Protein AF-0000000084923434 (afdb_homodimer)

Structure (mmCIF, N/CA/C/O backbone):
data_AF-0000000084923434-model_v1
#
loop_
_entity.id
_entity.type
_entity.pdbx_description
1 polymer 'Winged helix-turn-helix benzoyl-CoA degradation transcriptional repressor BgeR'
#
loop_
_atom_site.group_PDB
_atom_site.id
_atom_site.type_symbol
_atom_site.label_atom_id
_atom_site.label_alt_id
_atom_site.label_comp_id
_atom_site.label_asym_id
_atom_site.label_entity_id
_atom_site.label_seq_id
_atom_site.pdbx_PDB_ins_code
_atom_site.Cartn_x
_atom_site.Cartn_y
_atom_site.Cartn_z
_atom_site.occupancy
_atom_site.B_iso_or_equiv
_atom_site.auth_seq_id
_atom_site.auth_comp_id
_atom_site.auth_asym_id
_atom_site.auth_atom_id
_atom_site.pdbx_PDB_model_num
ATOM 1 N N . MET A 1 1 ? 0.783 3.861 -2.797 1 79.38 1 MET A N 1
ATOM 2 C CA . MET A 1 1 ? 0.4 3.604 -1.413 1 79.38 1 MET A CA 1
ATOM 3 C C . MET A 1 1 ? -1.062 3.963 -1.177 1 79.38 1 MET A C 1
ATOM 5 O O . MET A 1 1 ? -1.585 4.891 -1.794 1 79.38 1 MET A O 1
ATOM 9 N N . ARG A 1 2 ? -1.76 3.123 -0.382 1 80.19 2 ARG A N 1
ATOM 10 C CA . ARG A 1 2 ? -3.143 3.402 -0.009 1 80.19 2 ARG A CA 1
ATOM 11 C C . ARG A 1 2 ? -3.252 3.74 1.474 1 80.19 2 ARG A C 1
ATOM 13 O O . ARG A 1 2 ? -2.916 2.92 2.33 1 80.19 2 ARG A O 1
ATOM 20 N N . LEU A 1 3 ? -3.584 5.031 1.759 1 87.06 3 LEU A N 1
ATOM 21 C CA . LEU A 1 3 ? -3.791 5.496 3.127 1 87.06 3 LEU A CA 1
ATOM 22 C C . LEU A 1 3 ? -5.273 5.469 3.492 1 87.06 3 LEU A C 1
ATOM 24 O O . LEU A 1 3 ? -6.125 5.801 2.664 1 87.06 3 LEU A O 1
ATOM 28 N N . ASN A 1 4 ? -5.484 5.043 4.684 1 88.06 4 ASN A N 1
ATOM 29 C CA . ASN A 1 4 ? -6.871 5.199 5.117 1 88.06 4 ASN A CA 1
ATOM 30 C C . ASN A 1 4 ? -7.23 6.668 5.32 1 88.06 4 ASN A C 1
ATOM 32 O O . ASN A 1 4 ? -6.359 7.539 5.258 1 88.06 4 ASN A O 1
ATOM 36 N N . LYS A 1 5 ? -8.492 6.965 5.496 1 88.94 5 LYS A N 1
ATOM 37 C CA . LYS A 1 5 ? -8.977 8.344 5.555 1 88.94 5 LYS A CA 1
ATOM 38 C C . LYS A 1 5 ? -8.375 9.086 6.738 1 88.94 5 LYS A C 1
ATOM 40 O O . LYS A 1 5 ? -7.996 10.258 6.613 1 88.94 5 LYS A O 1
ATOM 45 N N . ALA A 1 6 ? -8.32 8.438 7.879 1 92.62 6 ALA A N 1
ATOM 46 C CA . ALA A 1 6 ? -7.812 9.078 9.086 1 92.62 6 ALA A CA 1
ATOM 47 C C . ALA A 1 6 ? -6.367 9.523 8.906 1 92.62 6 ALA A C 1
ATOM 49 O O . ALA A 1 6 ? -6.012 10.656 9.258 1 92.62 6 ALA A O 1
ATOM 50 N N . SER A 1 7 ? -5.5 8.641 8.406 1 93.75 7 SER A N 1
ATOM 51 C CA . SER A 1 7 ? -4.098 8.977 8.195 1 93.75 7 SER A CA 1
ATOM 52 C C . SER A 1 7 ? -3.945 10.117 7.191 1 93.75 7 SER A C 1
ATOM 54 O O . SER A 1 7 ? -3.109 11 7.371 1 93.75 7 SER A O 1
ATOM 56 N N . LEU A 1 8 ? -4.754 10.07 6.168 1 91.88 8 LEU A N 1
ATOM 57 C CA . LEU A 1 8 ? -4.691 11.102 5.137 1 91.88 8 LEU A CA 1
ATOM 58 C C . LEU A 1 8 ? -5.07 12.469 5.707 1 91.88 8 LEU A C 1
ATOM 60 O O . LEU A 1 8 ? -4.336 13.445 5.535 1 91.88 8 LEU A O 1
ATOM 64 N N . PHE A 1 9 ? -6.125 12.516 6.41 1 92 9 PHE A N 1
ATOM 65 C CA . PHE A 1 9 ? -6.605 13.789 6.934 1 92 9 PHE A CA 1
ATOM 66 C C . PHE A 1 9 ? -5.688 14.305 8.039 1 92 9 PHE A C 1
ATOM 68 O O . PHE A 1 9 ? -5.508 15.516 8.188 1 92 9 PHE A O 1
ATOM 75 N N . ALA A 1 10 ? -5.137 13.398 8.781 1 95.56 10 ALA A N 1
ATOM 76 C CA . ALA A 1 10 ? -4.133 13.797 9.766 1 95.56 10 ALA A CA 1
ATOM 77 C C . ALA A 1 10 ? -2.957 14.5 9.094 1 95.56 10 ALA A C 1
ATOM 79 O O . ALA A 1 10 ? -2.49 15.539 9.562 1 95.56 10 ALA A O 1
ATOM 80 N N . LEU A 1 11 ? -2.527 13.93 8.008 1 95.44 11 LEU A N 1
ATOM 81 C CA . LEU A 1 11 ? -1.43 14.539 7.262 1 95.44 11 LEU A CA 1
ATOM 82 C C . LEU A 1 11 ? -1.813 15.93 6.77 1 95.44 11 LEU A C 1
ATOM 84 O O . LEU A 1 11 ? -1.049 16.875 6.93 1 95.44 11 LEU A O 1
ATOM 88 N N . PHE A 1 12 ? -2.961 16.047 6.246 1 91.38 12 PHE A N 1
ATOM 89 C CA . PHE A 1 12 ? -3.436 17.344 5.758 1 91.38 12 PHE A CA 1
ATOM 90 C C . PHE A 1 12 ? -3.486 18.359 6.887 1 91.38 12 PHE A C 1
ATOM 92 O O . PHE A 1 12 ? -2.963 19.469 6.754 1 91.38 12 PHE A O 1
ATOM 99 N N . ALA A 1 13 ? -4.094 18 7.93 1 94 13 ALA A N 1
ATOM 100 C CA . ALA A 1 13 ? -4.277 18.906 9.062 1 94 13 ALA A CA 1
ATOM 101 C C . ALA A 1 13 ? -2.932 19.359 9.609 1 94 13 ALA A C 1
ATOM 103 O O . ALA A 1 13 ? -2.713 20.562 9.805 1 94 13 ALA A O 1
ATOM 104 N N . VAL A 1 14 ? -2.025 18.422 9.828 1 96.62 14 VAL A N 1
ATOM 105 C CA . VAL A 1 14 ? -0.745 18.75 10.445 1 96.62 14 VAL A CA 1
ATOM 106 C C . VAL A 1 14 ? 0.088 19.609 9.508 1 96.62 14 VAL A C 1
ATOM 108 O O . VAL A 1 14 ? 0.672 20.609 9.93 1 96.62 14 VAL A O 1
ATOM 111 N N . LEU A 1 15 ? 0.087 19.219 8.25 1 95.75 15 LEU A N 1
ATOM 112 C CA . LEU A 1 15 ? 0.878 19.984 7.301 1 95.75 15 LEU A CA 1
ATOM 113 C C . LEU A 1 15 ? 0.294 21.391 7.113 1 95.75 15 LEU A C 1
ATOM 115 O O . LEU A 1 15 ? 1.037 22.359 6.973 1 95.75 15 LEU A O 1
ATOM 119 N N . GLU A 1 16 ? -0.995 21.438 7.098 1 92.88 16 GLU A N 1
ATOM 120 C CA . GLU A 1 16 ? -1.649 22.75 7.008 1 92.88 16 GLU A CA 1
ATOM 121 C C . GLU A 1 16 ? -1.267 23.641 8.188 1 92.88 16 GLU A C 1
ATOM 123 O O . GLU A 1 16 ? -0.836 24.781 7.996 1 92.88 16 GLU A O 1
ATOM 128 N N . LEU A 1 17 ? -1.368 23.141 9.312 1 95.38 17 LEU A N 1
ATOM 129 C CA . LEU A 1 17 ? -1.076 23.922 10.508 1 95.38 17 LEU A CA 1
ATOM 130 C C . LEU A 1 17 ? 0.414 24.234 10.609 1 95.38 17 LEU A C 1
ATOM 132 O O . LEU A 1 17 ? 0.797 25.328 11.031 1 95.38 17 LEU A O 1
ATOM 136 N N . ALA A 1 18 ? 1.245 23.297 10.219 1 96.06 18 ALA A N 1
ATOM 137 C CA . ALA A 1 18 ? 2.693 23.438 10.328 1 96.06 18 ALA A CA 1
ATOM 138 C C . ALA A 1 18 ? 3.219 24.438 9.297 1 96.06 18 ALA A C 1
ATOM 140 O O . ALA A 1 18 ? 4.332 24.953 9.438 1 96.06 18 ALA A O 1
ATOM 141 N N . SER A 1 19 ? 2.492 24.641 8.203 1 93.44 19 SER A N 1
ATOM 142 C CA . SER A 1 19 ? 2.926 25.547 7.148 1 93.44 19 SER A CA 1
ATOM 143 C C . SER A 1 19 ? 3.008 26.984 7.66 1 93.44 19 SER A C 1
ATOM 145 O O . SER A 1 19 ? 3.729 27.812 7.098 1 93.44 19 SER A O 1
ATOM 147 N N . ASP A 1 20 ? 2.244 27.328 8.672 1 91.12 20 ASP A N 1
ATOM 148 C CA . ASP A 1 20 ? 2.273 28.609 9.383 1 91.12 20 ASP A CA 1
ATOM 149 C C . ASP A 1 20 ? 2.029 28.406 10.875 1 91.12 20 ASP A C 1
ATOM 151 O O . ASP A 1 20 ? 0.885 28.453 11.336 1 91.12 20 ASP A O 1
ATOM 155 N N . PRO A 1 21 ? 3.117 28.281 11.602 1 84.56 21 PRO A N 1
ATOM 156 C CA . PRO A 1 21 ? 2.986 27.922 13.016 1 84.56 21 PRO A CA 1
ATOM 157 C C . PRO A 1 21 ? 2.238 28.984 13.82 1 84.56 21 PRO A C 1
ATOM 159 O O . PRO A 1 21 ? 1.767 28.719 14.93 1 84.56 21 PRO A O 1
ATOM 162 N N . GLU A 1 22 ? 2.109 30.172 13.305 1 86 22 GLU A N 1
ATOM 163 C CA . GLU A 1 22 ? 1.431 31.25 14.023 1 86 22 GLU A CA 1
ATOM 164 C C . GLU A 1 22 ? -0.066 31.25 13.727 1 86 22 GLU A C 1
ATOM 166 O O . GLU A 1 22 ? -0.841 31.906 14.43 1 86 22 GLU A O 1
ATOM 171 N N . ARG A 1 23 ? -0.394 30.469 12.766 1 87.19 23 ARG A N 1
ATOM 172 C CA . ARG A 1 23 ? -1.788 30.453 12.336 1 87.19 23 ARG A CA 1
ATOM 173 C C . ARG A 1 23 ? -2.594 29.422 13.109 1 87.19 23 ARG A C 1
ATOM 175 O O . ARG A 1 23 ? -2.102 28.328 13.375 1 87.19 23 ARG A O 1
ATOM 182 N N . GLN A 1 24 ? -3.754 29.828 13.531 1 93.12 24 GLN A N 1
ATOM 183 C CA . GLN A 1 24 ? -4.727 28.953 14.172 1 93.12 24 GLN A CA 1
ATOM 184 C C . GLN A 1 24 ? -5.922 28.688 13.258 1 93.12 24 GLN A C 1
ATOM 186 O O . GLN A 1 24 ? -6.43 29.609 12.617 1 93.12 24 GLN A O 1
ATOM 191 N N . LEU A 1 25 ? -6.254 27.438 13.133 1 94.38 25 LEU A N 1
ATOM 192 C CA . LEU A 1 25 ? -7.398 27.078 12.305 1 94.38 25 LEU A CA 1
ATOM 193 C C . LEU A 1 25 ? -8.383 26.219 13.086 1 94.38 25 LEU A C 1
ATOM 195 O O . LEU A 1 25 ? -7.977 25.344 13.852 1 94.38 25 LEU A O 1
ATOM 199 N N . SER A 1 26 ? -9.633 26.516 12.883 1 93.44 26 SER A N 1
ATOM 200 C CA . SER A 1 26 ? -10.664 25.672 13.469 1 93.44 26 SER A CA 1
ATOM 201 C C . SER A 1 26 ? -10.82 24.359 12.695 1 93.44 26 SER A C 1
ATOM 203 O O . SER A 1 26 ? -10.336 24.25 11.562 1 93.44 26 SER A O 1
ATOM 205 N N . THR A 1 27 ? -11.469 23.391 13.367 1 92.25 27 THR A N 1
ATOM 206 C CA . THR A 1 27 ? -11.789 22.141 12.695 1 92.25 27 THR A CA 1
ATOM 207 C C . THR A 1 27 ? -12.609 22.391 11.438 1 92.25 27 THR A C 1
ATOM 209 O O . THR A 1 27 ? -12.391 21.734 10.414 1 92.25 27 THR A O 1
ATOM 212 N N . GLY A 1 28 ? -13.547 23.328 11.508 1 90.69 28 GLY A N 1
ATOM 213 C CA . GLY A 1 28 ? -14.375 23.688 10.367 1 90.69 28 GLY A CA 1
ATOM 214 C C . GLY A 1 28 ? -13.578 24.219 9.195 1 90.69 28 GLY A C 1
ATOM 215 O O . GLY A 1 28 ? -13.836 23.859 8.039 1 90.69 28 GLY A O 1
ATOM 216 N N . GLU A 1 29 ? -12.648 25.078 9.453 1 90.38 29 GLU A N 1
ATOM 217 C CA . GLU A 1 29 ? -11.812 25.656 8.406 1 90.38 29 GLU A CA 1
ATOM 218 C C . GLU A 1 29 ? -10.977 24.594 7.707 1 90.38 29 GLU A C 1
ATOM 220 O O . GLU A 1 29 ? -10.898 24.562 6.477 1 90.38 29 GLU A O 1
ATOM 225 N N . ILE A 1 30 ? -10.352 23.719 8.508 1 89.62 30 ILE A N 1
ATOM 226 C CA . ILE A 1 30 ? -9.523 22.656 7.949 1 89.62 30 ILE A CA 1
ATOM 227 C C . ILE A 1 30 ? -10.391 21.688 7.152 1 89.62 30 ILE A C 1
ATOM 229 O O . ILE A 1 30 ? -10.047 21.312 6.031 1 89.62 30 ILE A O 1
ATOM 233 N N . ALA A 1 31 ? -11.508 21.359 7.742 1 89.44 31 ALA A N 1
ATOM 234 C CA . ALA A 1 31 ? -12.43 20.422 7.109 1 89.44 31 ALA A CA 1
ATOM 235 C C . ALA A 1 31 ? -12.914 20.938 5.762 1 89.44 31 ALA A C 1
ATOM 237 O O . ALA A 1 31 ? -12.969 20.203 4.781 1 89.44 31 ALA A O 1
ATOM 238 N N . SER A 1 32 ? -13.297 22.219 5.699 1 86.19 32 SER A N 1
ATOM 239 C CA . SER A 1 32 ? -13.789 22.844 4.477 1 86.19 32 SER A CA 1
ATOM 240 C C . SER A 1 32 ? -12.719 22.859 3.393 1 86.19 32 SER A C 1
ATOM 242 O O . SER A 1 32 ? -13.016 22.656 2.213 1 86.19 32 SER A O 1
ATOM 244 N N . LYS A 1 33 ? -11.539 23.031 3.787 1 83.88 33 LYS A N 1
ATOM 245 C CA . LYS A 1 33 ? -10.438 23.141 2.836 1 83.88 33 LYS A CA 1
ATOM 246 C C . LYS A 1 33 ? -10.141 21.797 2.176 1 83.88 33 LYS A C 1
ATOM 248 O O . LYS A 1 33 ? -9.805 21.75 0.99 1 83.88 33 LYS A O 1
ATOM 253 N N . TYR A 1 34 ? -10.336 20.719 2.953 1 83.12 34 TYR A N 1
ATOM 254 C CA . TYR A 1 34 ? -9.875 19.422 2.455 1 83.12 34 TYR A CA 1
ATOM 255 C C . TYR A 1 34 ? -11.055 18.484 2.213 1 83.12 34 TYR A C 1
ATOM 257 O O . TYR A 1 34 ? -10.867 17.312 1.892 1 83.12 34 TYR A O 1
ATOM 265 N N . GLY A 1 35 ? -12.219 19.016 2.389 1 81.12 35 GLY A N 1
ATOM 266 C CA . GLY A 1 35 ? -13.414 18.266 2.043 1 81.12 35 GLY A CA 1
ATOM 267 C C . GLY A 1 35 ? -13.664 17.078 2.967 1 81.12 35 GLY A C 1
ATOM 268 O O . GLY A 1 35 ? -14.039 16 2.512 1 81.12 35 GLY A O 1
ATOM 269 N N . VAL A 1 36 ? -13.375 17.219 4.191 1 83.31 36 VAL A N 1
ATOM 270 C CA . VAL A 1 36 ? -13.617 16.188 5.203 1 83.31 36 VAL A CA 1
ATOM 271 C C . VAL A 1 36 ? -14.68 16.672 6.184 1 83.31 36 VAL A C 1
ATOM 273 O O . VAL A 1 36 ? -14.836 17.875 6.398 1 83.31 36 VAL A O 1
ATOM 276 N N . SER A 1 37 ? -15.453 15.734 6.641 1 87.81 37 SER A N 1
ATOM 277 C CA . SER A 1 37 ? -16.453 16.125 7.629 1 87.81 37 SER A CA 1
ATOM 278 C C . SER A 1 37 ? -15.789 16.609 8.914 1 87.81 37 SER A C 1
ATOM 280 O O . SER A 1 37 ? -14.797 16.031 9.367 1 87.81 37 SER A O 1
ATOM 282 N N . PRO A 1 38 ? -16.359 17.672 9.492 1 90.88 38 PRO A N 1
ATOM 283 C CA . PRO A 1 38 ? -15.828 18.156 10.766 1 90.88 38 PRO A CA 1
ATOM 284 C C . PRO A 1 38 ? -15.859 17.109 11.867 1 90.88 38 PRO A C 1
ATOM 286 O O . PRO A 1 38 ? -14.953 17.047 12.703 1 90.88 38 PRO A O 1
ATOM 289 N N . HIS A 1 39 ? -16.797 16.297 11.812 1 92.62 39 HIS A N 1
ATOM 290 C CA . HIS A 1 39 ? -16.922 15.25 12.82 1 92.62 39 HIS A CA 1
ATOM 291 C C . HIS A 1 39 ? -15.773 14.266 12.742 1 92.62 39 HIS A C 1
ATOM 293 O O . HIS A 1 39 ? -15.156 13.93 13.766 1 92.62 39 HIS A O 1
ATOM 299 N N . HIS A 1 40 ? -15.484 13.805 11.586 1 91.38 40 HIS A N 1
ATOM 300 C CA . HIS A 1 40 ? -14.367 12.883 11.398 1 91.38 40 HIS A CA 1
ATOM 301 C C . HIS A 1 40 ? -13.039 13.539 11.758 1 91.38 40 HIS A C 1
ATOM 303 O O . HIS A 1 40 ? -12.188 12.914 12.391 1 91.38 40 HIS A O 1
ATOM 309 N N . LEU A 1 41 ? -12.914 14.75 11.406 1 94.62 41 LEU A N 1
ATOM 310 C CA . LEU A 1 41 ? -11.672 15.469 11.656 1 94.62 41 LEU A CA 1
ATOM 311 C C . LEU A 1 41 ? -11.477 15.719 13.148 1 94.62 41 LEU A C 1
ATOM 313 O O . LEU A 1 41 ? -10.344 15.695 13.648 1 94.62 41 LEU A O 1
ATOM 317 N N . ALA A 1 42 ? -12.523 15.93 13.883 1 94.62 42 ALA A N 1
ATOM 318 C CA . ALA A 1 42 ? -12.445 16.25 15.305 1 94.62 42 ALA A CA 1
ATOM 319 C C . ALA A 1 42 ? -11.75 15.141 16.078 1 94.62 42 ALA A C 1
ATOM 321 O O . ALA A 1 42 ? -10.914 15.414 16.953 1 94.62 42 ALA A O 1
ATOM 322 N N . LYS A 1 43 ? -12.055 13.93 15.734 1 95.5 43 LYS A N 1
ATOM 323 C CA . LYS A 1 43 ? -11.406 12.797 16.391 1 95.5 43 LYS A CA 1
ATOM 324 C C . LYS A 1 43 ? -9.914 12.758 16.078 1 95.5 43 LYS A C 1
ATOM 326 O O . LYS A 1 43 ? -9.094 12.508 16.969 1 95.5 43 LYS A O 1
ATOM 331 N N . ILE A 1 44 ? -9.641 12.938 14.891 1 97 44 ILE A N 1
ATOM 332 C CA . ILE A 1 44 ? -8.25 12.953 14.445 1 97 44 ILE A CA 1
ATOM 333 C C . ILE A 1 44 ? -7.484 14.055 15.18 1 97 44 ILE A C 1
ATOM 335 O O . 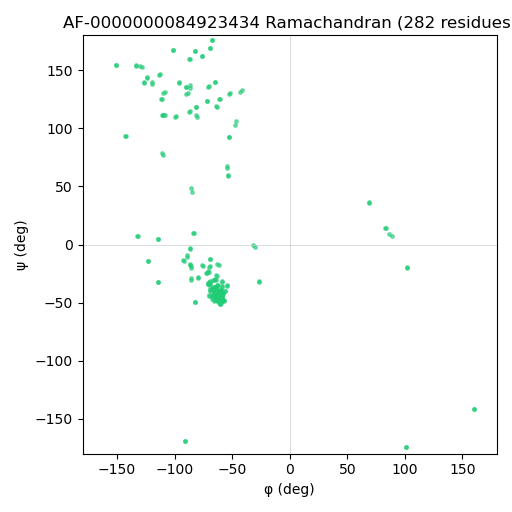ILE A 1 44 ? -6.371 13.82 15.656 1 97 44 ILE A O 1
ATOM 339 N N . MET A 1 45 ? -8.109 15.203 15.312 1 97.06 45 MET A N 1
ATOM 340 C CA . MET A 1 45 ? -7.477 16.344 15.984 1 97.06 45 MET A CA 1
ATOM 341 C C . MET A 1 45 ? -7.223 16.031 17.453 1 97.06 45 MET A C 1
ATOM 343 O O . MET A 1 45 ? -6.18 16.391 18 1 97.06 45 MET A O 1
ATOM 347 N N . ARG A 1 46 ? -8.133 15.375 18.047 1 96.81 46 ARG A N 1
ATOM 348 C CA . ARG A 1 46 ? -7.969 15.008 19.438 1 96.81 46 ARG A CA 1
ATOM 349 C C . ARG A 1 46 ? -6.754 14.102 19.625 1 96.81 46 ARG A C 1
ATOM 351 O O . ARG A 1 46 ? -5.988 14.273 20.578 1 96.81 46 ARG A O 1
ATOM 358 N N . ASP A 1 47 ? -6.637 13.156 18.75 1 97.19 47 ASP A N 1
ATOM 359 C CA . ASP A 1 47 ? -5.492 12.258 18.812 1 97.19 47 ASP A CA 1
ATOM 360 C C . ASP A 1 47 ? -4.18 13.008 18.609 1 97.19 47 ASP A C 1
ATOM 362 O O . ASP A 1 47 ? -3.189 12.742 19.297 1 97.19 47 ASP A O 1
ATOM 366 N N . LEU A 1 48 ? -4.18 13.938 17.688 1 97.81 48 LEU A N 1
ATOM 367 C CA . LEU A 1 48 ? -2.992 14.734 17.406 1 97.81 48 LEU A CA 1
ATOM 368 C C . LEU A 1 48 ? -2.615 15.609 18.594 1 97.81 48 LEU A C 1
ATOM 370 O O . LEU A 1 48 ? -1.431 15.82 18.859 1 97.81 48 LEU A O 1
ATOM 374 N N . VAL A 1 49 ? -3.598 16.141 19.297 1 97.38 49 VAL A N 1
ATOM 375 C CA . VAL A 1 49 ? -3.363 16.922 20.5 1 97.38 49 VAL A CA 1
ATOM 376 C C . VAL A 1 49 ? -2.748 16.031 21.578 1 97.38 49 VAL A C 1
ATOM 378 O O . VAL A 1 49 ? -1.768 16.406 22.234 1 97.38 49 VAL A O 1
ATOM 381 N N . HIS A 1 50 ? -3.334 14.875 21.688 1 97.12 50 HIS A N 1
ATOM 382 C CA . HIS A 1 50 ? -2.846 13.93 22.688 1 97.12 50 HIS A CA 1
ATOM 383 C C . HIS A 1 50 ? -1.379 13.586 22.453 1 97.12 50 HIS A C 1
ATOM 385 O O . HIS A 1 50 ? -0.611 13.438 23.406 1 97.12 50 HIS A O 1
ATOM 391 N N . GLU A 1 51 ? -0.977 13.5 21.203 1 96.06 51 GLU A N 1
ATOM 392 C CA . GLU A 1 51 ? 0.385 13.109 20.859 1 96.06 51 GLU A CA 1
ATOM 393 C C . GLU A 1 51 ? 1.323 14.312 20.844 1 96.06 51 GLU A C 1
ATOM 395 O O . GLU A 1 51 ? 2.512 14.18 20.547 1 96.06 51 GLU A O 1
ATOM 400 N N . GLY A 1 52 ? 0.778 15.516 21.078 1 95.5 52 GLY A N 1
ATOM 401 C CA . GLY A 1 52 ? 1.588 16.719 21.219 1 95.5 52 GLY A CA 1
ATOM 402 C C . GLY A 1 52 ? 1.97 17.344 19.906 1 95.5 52 GLY A C 1
ATOM 403 O O . GLY A 1 52 ? 2.855 18.203 19.844 1 95.5 52 GLY A O 1
ATOM 404 N N . LEU A 1 53 ? 1.372 17 18.781 1 96.44 53 LEU A N 1
ATOM 405 C CA . LEU A 1 53 ? 1.693 17.516 17.469 1 96.44 53 LEU A CA 1
ATOM 406 C C . LEU A 1 53 ? 0.939 18.828 17.203 1 96.44 53 LEU A C 1
ATOM 408 O O . LEU A 1 53 ? 1.401 19.672 16.438 1 96.44 53 LEU A O 1
ATOM 412 N N . VAL A 1 54 ? -0.243 18.906 17.828 1 96.56 54 VAL A N 1
ATOM 413 C CA . VAL A 1 54 ? -1.088 20.094 17.719 1 96.56 54 VAL A CA 1
ATOM 414 C C . VAL A 1 54 ? -1.586 20.5 19.109 1 96.56 54 VAL A C 1
ATOM 416 O O . VAL A 1 54 ? -1.661 19.656 20.016 1 96.56 54 VAL A O 1
ATOM 419 N N . GLN A 1 55 ? -1.891 21.766 19.25 1 96 55 GLN A N 1
ATOM 420 C CA . GLN A 1 55 ? -2.438 22.312 20.484 1 96 55 GLN A CA 1
ATOM 421 C C . GLN A 1 55 ? -3.812 22.922 20.266 1 96 55 GLN A C 1
ATOM 423 O O . GLN A 1 55 ? -4.035 23.609 19.266 1 96 55 GLN A O 1
ATOM 428 N N . ALA A 1 56 ? -4.699 22.656 21.203 1 95.19 56 ALA A N 1
ATOM 429 C CA . ALA A 1 56 ? -6.02 23.281 21.172 1 95.19 56 ALA A CA 1
ATOM 430 C C . ALA A 1 56 ? -6.02 24.625 21.906 1 95.19 56 ALA A C 1
ATOM 432 O O . ALA A 1 56 ? -5.465 24.734 23 1 95.19 56 ALA A O 1
ATOM 433 N N . VAL A 1 57 ? -6.523 25.594 21.266 1 90.94 57 VAL A N 1
ATOM 434 C CA . VAL A 1 57 ? -6.672 26.906 21.891 1 90.94 57 VAL A CA 1
ATOM 435 C C . VAL A 1 57 ? -8.156 27.219 22.094 1 90.94 57 VAL A C 1
ATOM 437 O O . VAL A 1 57 ? -8.945 27.141 21.156 1 90.94 57 VAL A O 1
ATOM 440 N N . ARG A 1 58 ? -8.523 27.516 23.312 1 85.56 58 ARG A N 1
ATOM 441 C CA . ARG A 1 58 ? -9.914 27.781 23.656 1 85.56 58 ARG A CA 1
ATOM 442 C C . ARG A 1 58 ? -10.273 29.234 23.438 1 85.56 58 ARG A C 1
ATOM 444 O O . ARG A 1 58 ? -9.398 30.109 23.406 1 85.56 58 ARG A O 1
ATOM 451 N N . GLY A 1 59 ? -11.539 29.594 23.297 1 82.44 59 GLY A N 1
ATOM 452 C CA . GLY A 1 59 ? -12.07 30.953 23.25 1 82.44 59 GLY A CA 1
ATOM 453 C C . GLY A 1 59 ? -12.383 31.422 21.828 1 82.44 59 GLY A C 1
ATOM 454 O O . GLY A 1 59 ? -12.32 30.641 20.891 1 82.44 59 GLY A O 1
ATOM 455 N N . VAL A 1 60 ? -12.75 32.688 21.719 1 78.06 60 VAL A N 1
ATOM 456 C CA . VAL A 1 60 ? -13.133 33.344 20.469 1 78.06 60 VAL A CA 1
ATOM 457 C C . VAL A 1 60 ? -11.93 33.344 19.516 1 78.06 60 VAL A C 1
ATOM 459 O O . VAL A 1 60 ? -10.867 33.875 19.859 1 78.06 60 VAL A O 1
ATOM 462 N N . GLY A 1 61 ? -12 32.719 18.359 1 77.19 61 GLY A N 1
ATOM 463 C CA . GLY A 1 61 ? -10.914 32.625 17.406 1 77.19 61 GLY A CA 1
ATOM 464 C C . GLY A 1 61 ? -10.016 31.406 17.672 1 77.19 61 GLY A C 1
ATOM 465 O O . GLY A 1 61 ? -8.906 31.328 17.141 1 77.19 61 GLY A O 1
ATOM 466 N N . GLY A 1 62 ? -10.602 30.656 18.656 1 86.19 62 GLY A N 1
ATOM 467 C CA . GLY A 1 62 ? -9.844 29.469 19 1 86.19 62 GLY A CA 1
ATOM 468 C C . GLY A 1 62 ? -9.812 28.438 17.875 1 86.19 62 GLY A C 1
ATOM 469 O O . GLY A 1 62 ? -10.32 28.688 16.781 1 86.19 62 GLY A O 1
ATOM 470 N N . GLY A 1 63 ? -9.016 27.312 18.109 1 94.19 63 GLY A N 1
ATOM 471 C CA . GLY A 1 63 ? -8.727 26.281 17.141 1 94.19 63 GLY A CA 1
ATOM 472 C C . GLY A 1 63 ? -7.5 25.453 17.484 1 94.19 63 GLY A C 1
ATOM 473 O O . GLY A 1 63 ? -7.348 25 18.625 1 94.19 63 GLY A O 1
ATOM 474 N N . TYR A 1 64 ? -6.863 25.188 16.422 1 96.44 64 TYR A N 1
ATOM 475 C CA . TYR A 1 64 ? -5.68 24.359 16.578 1 96.44 64 TYR A CA 1
ATOM 476 C C . TYR A 1 64 ? -4.445 25.047 16 1 96.44 64 TYR A C 1
ATOM 478 O O . TYR A 1 64 ? -4.539 25.781 15.016 1 96.44 64 TYR A O 1
ATOM 486 N N . ARG A 1 65 ? -3.371 24.844 16.656 1 95.75 65 ARG A N 1
ATOM 487 C CA . ARG A 1 65 ? -2.076 25.281 16.156 1 95.75 65 ARG A CA 1
ATOM 488 C C . ARG A 1 65 ? -1.061 24.156 16.172 1 95.75 65 ARG A C 1
ATOM 490 O O . ARG A 1 65 ? -1.192 23.203 16.953 1 95.75 65 ARG A O 1
ATOM 497 N N . PHE A 1 66 ? -0.104 24.297 15.258 1 96.69 66 PHE A N 1
ATOM 498 C CA . PHE A 1 66 ? 0.96 23.297 15.25 1 96.69 66 PHE A CA 1
ATOM 499 C C . PHE A 1 66 ? 1.859 23.453 16.469 1 96.69 66 PHE A C 1
ATOM 501 O O . PHE A 1 66 ? 2.207 24.578 16.844 1 96.69 66 PHE A O 1
ATOM 508 N N . SER A 1 67 ? 2.238 22.391 17.156 1 95.69 67 SER A N 1
ATOM 509 C CA . SER A 1 67 ? 3.055 22.469 18.359 1 95.69 67 SER A CA 1
ATOM 510 C C . SER A 1 67 ? 4.219 21.484 18.297 1 95.69 67 SER A C 1
ATOM 512 O O . SER A 1 67 ? 4.93 21.297 19.297 1 95.69 67 SER A O 1
ATOM 514 N N . GLY A 1 68 ? 4.469 20.828 17.234 1 94.31 68 GLY A N 1
ATOM 515 C CA . GLY A 1 68 ? 5.566 19.891 17.078 1 94.31 68 GLY A CA 1
ATOM 516 C C . GLY A 1 68 ? 6.832 20.531 16.547 1 94.31 68 GLY A C 1
ATOM 517 O O . GLY A 1 68 ? 6.992 21.75 16.625 1 94.31 68 GLY A O 1
ATOM 518 N N . ASN A 1 69 ? 7.812 19.719 16.172 1 96.25 69 ASN A N 1
ATOM 519 C CA . ASN A 1 69 ? 9.055 20.125 15.516 1 96.25 69 ASN A CA 1
ATOM 520 C C . ASN A 1 69 ? 9.078 19.703 14.047 1 96.25 69 ASN A C 1
ATOM 522 O O . ASN A 1 69 ? 9.211 18.516 13.742 1 96.25 69 ASN A O 1
ATOM 526 N N . ILE A 1 70 ? 9.023 20.656 13.117 1 96.94 70 ILE A N 1
ATOM 527 C CA . ILE A 1 70 ? 8.836 20.344 11.703 1 96.94 70 ILE A CA 1
ATOM 528 C C . ILE A 1 70 ? 10.094 19.672 11.164 1 96.94 70 ILE A C 1
ATOM 530 O O . ILE A 1 70 ? 10.039 18.969 10.148 1 96.94 70 ILE A O 1
ATOM 534 N N . GLN A 1 71 ? 11.273 19.812 11.852 1 97.62 71 GLN A N 1
ATOM 535 C CA . GLN A 1 71 ? 12.531 19.25 11.375 1 97.62 71 GLN A CA 1
ATOM 536 C C . GLN A 1 71 ? 12.703 17.812 11.836 1 97.62 71 GLN A C 1
ATOM 538 O O . GLN A 1 71 ? 13.523 17.078 11.281 1 97.62 71 GLN A O 1
ATOM 543 N N . ARG A 1 72 ? 11.93 17.422 12.836 1 97.81 72 ARG A N 1
ATOM 544 C CA . ARG A 1 72 ? 12.133 16.109 13.43 1 97.81 72 ARG A CA 1
ATOM 545 C C . ARG A 1 72 ? 10.93 15.203 13.18 1 97.81 72 ARG A C 1
ATOM 547 O O . ARG A 1 72 ? 11.078 13.984 13.086 1 97.81 72 ARG A O 1
ATOM 554 N N . THR A 1 73 ? 9.75 15.812 13.125 1 98.12 73 THR A N 1
ATOM 555 C CA . THR A 1 73 ? 8.539 15.031 12.898 1 98.12 73 THR A CA 1
ATOM 556 C C . THR A 1 73 ? 8.484 14.539 11.453 1 98.12 73 THR A C 1
ATOM 558 O O . THR A 1 73 ? 8.578 15.328 10.516 1 98.12 73 THR A O 1
ATOM 561 N N . THR A 1 74 ? 8.367 13.211 11.273 1 98.56 74 THR A N 1
ATOM 562 C CA . THR A 1 74 ? 8.336 12.633 9.93 1 98.56 74 THR A CA 1
ATOM 563 C C . THR A 1 74 ? 6.906 12.281 9.531 1 98.56 74 THR A C 1
ATOM 565 O O . THR A 1 74 ? 6 12.289 10.367 1 98.56 74 THR A O 1
ATOM 568 N N . LEU A 1 75 ? 6.691 12 8.281 1 98.31 75 LEU A N 1
ATOM 569 C CA . LEU A 1 75 ? 5.379 11.562 7.816 1 98.31 75 LEU A CA 1
ATOM 570 C C . LEU A 1 75 ? 4.988 10.234 8.469 1 98.31 75 LEU A C 1
ATOM 572 O O . LEU A 1 75 ? 3.809 10 8.742 1 98.31 75 LEU A O 1
ATOM 576 N N . LEU A 1 76 ? 6 9.406 8.688 1 97.88 76 LEU A N 1
ATOM 577 C CA . LEU A 1 76 ? 5.738 8.125 9.336 1 97.88 76 LEU A CA 1
ATOM 578 C C . LEU A 1 76 ? 5.168 8.328 10.734 1 97.88 76 LEU A C 1
ATOM 580 O O . LEU A 1 76 ? 4.234 7.629 11.141 1 97.88 76 LEU A O 1
ATOM 584 N N . ASP A 1 77 ? 5.742 9.312 11.461 1 97.56 77 ASP A N 1
ATOM 585 C CA . ASP A 1 77 ? 5.285 9.602 12.812 1 97.56 77 ASP A CA 1
ATOM 586 C C . ASP A 1 77 ? 3.783 9.867 12.844 1 97.56 77 ASP A C 1
ATOM 588 O O . ASP A 1 77 ? 3.1 9.5 13.797 1 97.56 77 ASP A O 1
ATOM 592 N N . ILE A 1 78 ? 3.242 10.477 11.828 1 98 78 ILE A N 1
ATOM 593 C CA . ILE A 1 78 ? 1.834 10.852 11.766 1 98 78 ILE A CA 1
ATOM 594 C C . ILE A 1 78 ? 1 9.656 11.32 1 98 78 ILE A C 1
ATOM 596 O O . ILE A 1 78 ? 0.023 9.289 11.984 1 98 78 ILE A O 1
ATOM 600 N N . ILE A 1 79 ? 1.391 9.016 10.273 1 96.88 79 ILE A N 1
ATOM 601 C CA . ILE A 1 79 ? 0.614 7.953 9.641 1 96.88 79 ILE A CA 1
ATOM 602 C C . ILE A 1 79 ? 0.45 6.785 10.609 1 96.88 79 ILE A C 1
ATOM 604 O O . ILE A 1 79 ? -0.642 6.227 10.742 1 96.88 79 ILE A O 1
ATOM 608 N N . GLN A 1 80 ? 1.493 6.434 11.336 1 96.06 80 GLN A N 1
ATOM 609 C CA . GLN A 1 80 ? 1.489 5.246 12.188 1 96.06 80 GLN A CA 1
ATOM 610 C C . GLN A 1 80 ? 0.561 5.43 13.383 1 96.06 80 GLN A C 1
ATOM 612 O O . GLN A 1 80 ? 0.242 4.465 14.086 1 96.06 80 GLN A O 1
ATOM 617 N N . MET A 1 81 ? 0.132 6.613 13.609 1 96.19 81 MET A N 1
ATOM 618 C CA . MET A 1 81 ? -0.837 6.863 14.68 1 96.19 81 MET A CA 1
ATOM 619 C C . MET A 1 81 ? -2.205 6.297 14.312 1 96.19 81 MET A C 1
ATOM 621 O O . MET A 1 81 ? -3.018 6.004 15.188 1 96.19 81 MET A O 1
ATOM 625 N N . PHE A 1 82 ? -2.471 6.125 13.078 1 95.06 82 PHE A N 1
ATOM 626 C CA . PHE A 1 82 ? -3.844 5.863 12.656 1 95.06 82 PHE A CA 1
ATOM 627 C C . PHE A 1 82 ? -3.934 4.555 11.883 1 95.06 82 PHE A C 1
ATOM 629 O O . PHE A 1 82 ? -5.031 4.094 11.562 1 95.06 82 PHE A O 1
ATOM 636 N N . GLU A 1 83 ? -2.85 4 11.445 1 89.31 83 GLU A N 1
ATOM 637 C CA . GLU A 1 83 ? -2.963 2.738 10.719 1 89.31 83 GLU A CA 1
ATOM 638 C C . GLU A 1 83 ? -1.707 1.889 10.898 1 89.31 83 GLU A C 1
ATOM 640 O O . GLU A 1 83 ? -0.626 2.416 11.172 1 89.31 83 GLU A O 1
ATOM 645 N N . ASN A 1 84 ? -1.937 0.558 10.742 1 87.06 84 ASN A N 1
ATOM 646 C CA . ASN A 1 84 ? -0.854 -0.42 10.758 1 87.06 84 ASN A CA 1
ATOM 647 C C . ASN A 1 84 ? -0.241 -0.6 9.375 1 87.06 84 ASN A C 1
ATOM 649 O O . ASN A 1 84 ? -0.936 -0.972 8.422 1 87.06 84 ASN A O 1
ATOM 653 N N . LEU A 1 85 ? 1.017 -0.213 9.25 1 85.62 85 LEU A N 1
ATOM 654 C CA . LEU A 1 85 ? 1.691 -0.278 7.957 1 85.62 85 LEU A CA 1
ATOM 655 C C . LEU A 1 85 ? 2.252 -1.674 7.703 1 85.62 85 LEU A C 1
ATOM 657 O O . LEU A 1 85 ? 2.949 -1.898 6.715 1 85.62 85 LEU A O 1
ATOM 661 N N . GLU A 1 86 ? 1.873 -2.562 8.539 1 84.19 86 GLU A N 1
ATOM 662 C CA . GLU A 1 86 ? 2.268 -3.951 8.32 1 84.19 86 GLU A CA 1
ATOM 663 C C . GLU A 1 86 ? 1.274 -4.668 7.414 1 84.19 86 GLU A C 1
ATOM 665 O O . GLU A 1 86 ? 0.065 -4.449 7.512 1 84.19 86 GLU A O 1
ATOM 670 N N . SER A 1 87 ? 1.869 -5.426 6.504 1 77.38 87 SER A N 1
ATOM 671 C CA . SER A 1 87 ? 1.07 -6.156 5.527 1 77.38 87 SER A CA 1
ATOM 672 C C . SER A 1 87 ? 0.142 -7.156 6.207 1 77.38 87 SER A C 1
ATOM 674 O O . SER A 1 87 ? 0.528 -7.805 7.184 1 77.38 87 SER A O 1
ATOM 676 N N . GLU A 1 88 ? -1.168 -7.016 5.875 1 73.25 88 GLU A N 1
ATOM 677 C CA . GLU A 1 88 ? -2.082 -8.086 6.254 1 73.25 88 GLU A CA 1
ATOM 678 C C . GLU A 1 88 ? -2.572 -8.852 5.031 1 73.25 88 GLU A C 1
ATOM 680 O O . GLU A 1 88 ? -3.482 -8.398 4.332 1 73.25 88 GLU A O 1
ATOM 685 N N . LEU A 1 89 ? -1.717 -9.766 4.445 1 75.12 89 LEU A N 1
ATOM 686 C CA . LEU A 1 89 ? -2.258 -10.625 3.393 1 75.12 89 LEU A CA 1
ATOM 687 C C . LEU A 1 89 ? -3.521 -11.336 3.867 1 75.12 89 LEU A C 1
ATOM 689 O O . LEU A 1 89 ? -3.504 -12.016 4.895 1 75.12 89 LEU A O 1
ATOM 693 N N . ASP A 1 90 ? -4.684 -10.758 3.619 1 69.25 90 ASP A N 1
ATOM 694 C CA . ASP A 1 90 ? -5.977 -11.266 4.066 1 69.25 90 ASP A CA 1
ATOM 695 C C . ASP A 1 90 ? -6.18 -12.711 3.627 1 69.25 90 ASP A C 1
ATOM 697 O O . ASP A 1 90 ? -6.863 -12.977 2.635 1 69.25 90 ASP A O 1
ATOM 701 N N . VAL A 1 91 ? -5.418 -13.539 4.145 1 64.12 91 VAL A N 1
ATOM 702 C CA . VAL A 1 91 ? -5.648 -14.953 3.871 1 64.12 91 VAL A CA 1
ATOM 703 C C . VAL A 1 91 ? -6.762 -15.484 4.777 1 64.12 91 VAL A C 1
ATOM 705 O O . VAL A 1 91 ? -6.82 -15.141 5.961 1 64.12 91 VAL A O 1
ATOM 708 N N . PRO A 1 92 ? -7.832 -15.93 4.141 1 59.53 92 PRO A N 1
ATOM 709 C CA . PRO A 1 92 ? -8.93 -16.422 4.977 1 59.53 92 PRO A CA 1
ATOM 710 C C . PRO A 1 92 ? -8.438 -17.297 6.133 1 59.53 92 PRO A C 1
ATOM 712 O O . PRO A 1 92 ? -7.488 -18.062 5.969 1 59.53 92 PRO A O 1
ATOM 715 N N . HIS A 1 93 ? -8.922 -17.016 7.355 1 54.88 93 HIS A N 1
ATOM 716 C CA . HIS A 1 93 ? -8.695 -17.797 8.562 1 54.88 93 HIS A CA 1
ATOM 717 C C . HIS A 1 93 ? -9.047 -19.266 8.344 1 54.88 93 HIS A C 1
ATOM 719 O O . HIS A 1 93 ? -10.062 -19.578 7.723 1 54.88 93 HIS A O 1
ATOM 725 N N . GLY A 1 94 ? -8.062 -20.188 8.742 1 53.69 94 GLY A N 1
ATOM 726 C CA . GLY A 1 94 ? -8.359 -21.609 8.672 1 53.69 94 GLY A CA 1
ATOM 727 C C . GLY A 1 94 ? -7.742 -22.281 7.461 1 53.69 94 GLY A C 1
ATOM 728 O O . GLY A 1 94 ? -7.949 -23.469 7.238 1 53.69 94 GLY A O 1
ATOM 729 N N . SER A 1 95 ? -7.438 -21.453 6.523 1 54.62 95 SER A N 1
ATOM 730 C CA . SER A 1 95 ? -6.781 -22.141 5.41 1 54.62 95 SER A CA 1
ATOM 731 C C . SER A 1 95 ? -5.691 -23.078 5.906 1 54.62 95 SER A C 1
ATOM 733 O O . SER A 1 95 ? -4.949 -22.75 6.832 1 54.62 95 SER A O 1
ATOM 735 N N . PRO A 1 96 ? -5.988 -24.297 5.84 1 52.53 96 PRO A N 1
ATOM 736 C CA . PRO A 1 96 ? -4.93 -25.219 6.238 1 52.53 96 PRO A CA 1
ATOM 737 C C . PRO A 1 96 ? -3.529 -24.688 5.926 1 52.53 96 PRO A C 1
ATOM 739 O O . PRO A 1 96 ? -2.541 -25.406 6.094 1 52.53 96 PRO A O 1
ATOM 742 N N . LEU A 1 97 ? -3.424 -23.547 5.375 1 53 97 LEU A N 1
ATOM 743 C CA . LEU A 1 97 ? -2.355 -23.172 4.457 1 53 97 LEU A CA 1
ATOM 744 C C . LEU A 1 97 ? -1.128 -22.688 5.227 1 53 97 LEU A C 1
ATOM 746 O O . LEU A 1 97 ? -1.014 -21.5 5.543 1 53 97 LEU A O 1
ATOM 750 N N . ASP A 1 98 ? -0.657 -23.219 6.184 1 58.44 98 ASP A N 1
ATOM 751 C CA . ASP A 1 98 ? 0.752 -22.844 6.246 1 58.44 98 ASP A CA 1
ATOM 752 C C . ASP A 1 98 ? 1.464 -23.156 4.934 1 58.44 98 ASP A C 1
ATOM 754 O O . ASP A 1 98 ? 2.17 -24.156 4.824 1 58.44 98 ASP A O 1
ATOM 758 N N . VAL A 1 99 ? 0.982 -22.547 3.738 1 75 99 VAL A N 1
ATOM 759 C CA . VAL A 1 99 ? 1.561 -22.844 2.434 1 75 99 VAL A CA 1
ATOM 760 C C . VAL A 1 99 ? 2.846 -22.047 2.238 1 75 99 VAL A C 1
ATOM 762 O O . VAL A 1 99 ? 2.891 -20.859 2.539 1 75 99 VAL A O 1
ATOM 765 N N . PRO A 1 100 ? 3.959 -22.75 2.254 1 85.94 100 PRO A N 1
ATOM 766 C CA . PRO A 1 100 ? 5.246 -22.109 1.951 1 85.94 100 PRO A CA 1
ATOM 767 C C . PRO A 1 100 ? 5.113 -20.891 1.041 1 85.94 100 PRO A C 1
ATOM 769 O O . PRO A 1 100 ? 5.82 -19.906 1.225 1 85.94 100 PRO A O 1
ATOM 772 N N . ILE A 1 101 ? 4.145 -20.906 0.168 1 88.81 101 ILE A N 1
ATOM 773 C CA . ILE A 1 101 ? 3.928 -19.797 -0.765 1 88.81 101 ILE A CA 1
ATOM 774 C C . ILE A 1 101 ? 3.406 -18.578 -0.011 1 88.81 101 ILE A C 1
ATOM 776 O O . ILE A 1 101 ? 3.881 -17.469 -0.226 1 88.81 101 ILE A O 1
ATOM 780 N N . LEU A 1 102 ? 2.471 -18.812 0.879 1 86.25 102 LEU A N 1
ATOM 781 C CA . LEU A 1 102 ? 1.908 -17.719 1.666 1 86.25 102 LEU A CA 1
ATOM 782 C C . LEU A 1 102 ? 2.988 -17.031 2.498 1 86.25 102 LEU A C 1
ATOM 784 O O . LEU A 1 102 ? 3.043 -15.805 2.561 1 86.25 102 LEU A O 1
ATOM 788 N N . GLU A 1 103 ? 3.771 -17.812 3.145 1 87.44 103 GLU A N 1
ATOM 789 C CA . GLU A 1 103 ? 4.84 -17.266 3.977 1 87.44 103 GLU A CA 1
ATOM 790 C C . GLU A 1 103 ? 5.828 -16.453 3.146 1 87.44 103 GLU A C 1
ATOM 792 O O . GLU A 1 103 ? 6.32 -15.422 3.598 1 87.44 103 GLU A O 1
ATOM 797 N N . GLU A 1 104 ? 6.148 -16.953 2.008 1 92.06 104 GLU A N 1
ATOM 798 C CA . GLU A 1 104 ? 7.059 -16.234 1.123 1 92.06 104 GLU A CA 1
ATOM 799 C C . GLU A 1 104 ? 6.461 -14.906 0.675 1 92.06 104 GLU A C 1
ATOM 801 O O . GLU A 1 104 ? 7.137 -13.883 0.691 1 92.06 104 GLU A O 1
ATOM 806 N N . LEU A 1 105 ? 5.207 -14.992 0.295 1 92.12 105 LEU A N 1
ATOM 807 C CA . LEU A 1 105 ? 4.539 -13.773 -0.136 1 92.12 105 LEU A CA 1
ATOM 808 C C . LEU A 1 105 ? 4.445 -12.773 1.011 1 92.12 105 LEU A C 1
ATOM 810 O O . LEU A 1 105 ? 4.59 -11.562 0.8 1 92.12 105 LEU A O 1
ATOM 814 N N . LYS A 1 106 ? 4.184 -13.273 2.205 1 90.25 106 LYS A N 1
ATOM 815 C CA . LYS A 1 106 ? 4.172 -12.414 3.387 1 90.25 106 LYS A CA 1
ATOM 816 C C . LYS A 1 106 ? 5.531 -11.75 3.594 1 90.25 106 LYS A C 1
ATOM 818 O O . LYS A 1 106 ? 5.602 -10.562 3.932 1 90.25 106 LYS A O 1
ATOM 823 N N . SER A 1 107 ? 6.555 -12.508 3.457 1 92.5 107 SER A N 1
ATOM 824 C CA . SER A 1 107 ? 7.906 -11.977 3.611 1 92.5 107 SER A CA 1
ATOM 825 C C . SER A 1 107 ? 8.18 -10.859 2.604 1 92.5 107 SER A C 1
ATOM 827 O O . SER A 1 107 ? 8.742 -9.82 2.957 1 92.5 107 SER A O 1
ATOM 829 N N . ILE A 1 108 ? 7.805 -11.086 1.407 1 94.25 108 ILE A N 1
ATOM 830 C CA . ILE A 1 108 ? 7.992 -10.094 0.355 1 94.25 108 ILE A CA 1
ATOM 831 C C . ILE A 1 108 ? 7.176 -8.844 0.674 1 94.25 108 ILE A C 1
ATOM 833 O O . ILE A 1 108 ? 7.676 -7.723 0.552 1 94.25 108 ILE A O 1
ATOM 837 N N . ALA A 1 109 ? 5.949 -9.023 1.062 1 93.12 109 ALA A N 1
ATOM 838 C CA . ALA A 1 109 ? 5.086 -7.906 1.443 1 93.12 109 ALA A CA 1
ATOM 839 C C . ALA A 1 109 ? 5.699 -7.105 2.588 1 93.12 109 ALA A C 1
ATOM 841 O O . ALA A 1 109 ? 5.672 -5.871 2.574 1 93.12 109 ALA A O 1
ATOM 842 N N . ASN A 1 110 ? 6.25 -7.805 3.551 1 93.19 110 ASN A N 1
ATOM 843 C CA . ASN A 1 110 ? 6.895 -7.148 4.684 1 93.19 110 ASN A CA 1
ATOM 844 C C . ASN A 1 110 ? 8.094 -6.312 4.242 1 93.19 110 ASN A C 1
ATOM 846 O O . ASN A 1 110 ? 8.336 -5.234 4.785 1 93.19 110 ASN A O 1
ATOM 850 N N . GLU A 1 111 ? 8.82 -6.844 3.334 1 94.25 111 GLU A N 1
ATOM 851 C CA . GLU A 1 111 ? 9.953 -6.09 2.797 1 94.25 111 GLU A CA 1
ATOM 852 C C . GLU A 1 111 ? 9.492 -4.785 2.154 1 94.25 111 GLU A C 1
ATOM 854 O O . GLU A 1 111 ? 10.109 -3.738 2.354 1 94.25 111 GLU A O 1
ATOM 859 N N . ILE A 1 112 ? 8.484 -4.855 1.391 1 94.44 112 ILE A N 1
ATOM 860 C CA . ILE A 1 112 ? 7.938 -3.668 0.746 1 94.44 112 ILE A CA 1
ATOM 861 C C . ILE A 1 112 ? 7.441 -2.688 1.807 1 94.44 112 ILE A C 1
ATOM 863 O O . ILE A 1 112 ? 7.676 -1.481 1.701 1 94.44 112 ILE A O 1
ATOM 867 N N . ASP A 1 113 ? 6.766 -3.207 2.836 1 93.81 113 ASP A N 1
ATOM 868 C CA . ASP A 1 113 ? 6.301 -2.363 3.934 1 93.81 113 ASP A CA 1
ATOM 869 C C . ASP A 1 113 ? 7.473 -1.664 4.621 1 93.81 113 ASP A C 1
ATOM 871 O O . ASP A 1 113 ? 7.391 -0.478 4.945 1 93.81 113 ASP A O 1
ATOM 875 N N . ASP A 1 114 ? 8.523 -2.406 4.824 1 95.31 114 ASP A N 1
ATOM 876 C CA . ASP A 1 114 ? 9.711 -1.843 5.465 1 95.31 114 ASP A CA 1
ATOM 877 C C . ASP A 1 114 ? 10.312 -0.729 4.617 1 95.31 114 ASP A C 1
ATOM 879 O O . ASP A 1 114 ? 10.758 0.29 5.145 1 95.31 114 ASP A O 1
ATOM 883 N N . LEU A 1 115 ? 10.344 -0.93 3.369 1 95 115 LEU A N 1
ATOM 884 C CA . LEU A 1 115 ? 10.836 0.102 2.463 1 95 115 LEU A CA 1
ATOM 885 C C . LEU A 1 115 ? 9.945 1.34 2.514 1 95 115 LEU A C 1
ATOM 887 O O . LEU A 1 115 ? 10.445 2.467 2.541 1 95 115 LEU A O 1
ATOM 891 N N . THR A 1 116 ? 8.664 1.132 2.482 1 94.88 116 THR A N 1
ATOM 892 C CA . THR A 1 116 ? 7.703 2.227 2.5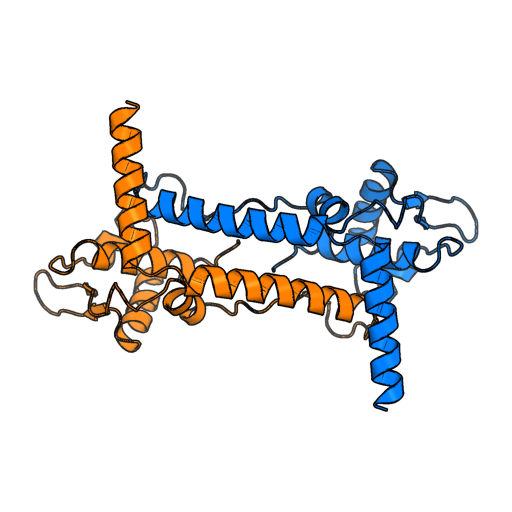8 1 94.88 116 THR A CA 1
ATOM 893 C C . THR A 1 116 ? 7.926 3.027 3.859 1 94.88 116 THR A C 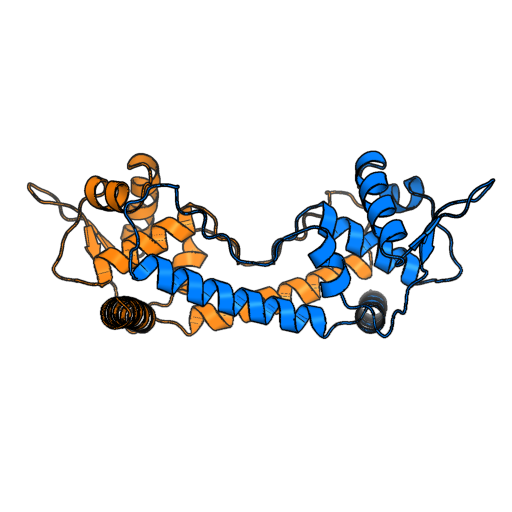1
ATOM 895 O O . THR A 1 116 ? 8.023 4.258 3.818 1 94.88 116 THR A O 1
ATOM 898 N N . LYS A 1 117 ? 8.055 2.295 4.957 1 96.12 117 LYS A N 1
ATOM 899 C CA . LYS A 1 117 ? 8.289 2.941 6.246 1 96.12 117 LYS A CA 1
ATOM 900 C C . LYS A 1 117 ? 9.594 3.736 6.23 1 96.12 117 LYS A C 1
ATOM 902 O O . LYS A 1 117 ? 9.648 4.848 6.762 1 96.12 117 LYS A O 1
ATOM 907 N N . ALA A 1 118 ? 10.594 3.162 5.66 1 96.75 118 ALA A N 1
ATOM 908 C CA . ALA A 1 118 ? 11.891 3.824 5.594 1 96.75 118 ALA A CA 1
ATOM 909 C C . ALA A 1 118 ? 11.797 5.141 4.828 1 96.75 118 ALA A C 1
ATOM 911 O O . ALA A 1 118 ? 12.328 6.164 5.27 1 96.75 118 ALA A O 1
ATOM 912 N N . VAL A 1 119 ? 11.102 5.133 3.713 1 96.56 119 VAL A N 1
ATOM 913 C CA . VAL A 1 119 ? 10.93 6.344 2.918 1 96.56 119 VAL A CA 1
ATOM 914 C C . VAL A 1 119 ? 10.172 7.391 3.727 1 96.56 119 VAL A C 1
ATOM 916 O O . VAL A 1 119 ? 10.602 8.539 3.828 1 96.56 119 VAL A O 1
ATOM 919 N N . LEU A 1 120 ? 9.078 7.027 4.332 1 97.38 120 LEU A N 1
ATOM 920 C CA . LEU A 1 120 ? 8.234 7.949 5.082 1 97.38 120 LEU A CA 1
ATOM 921 C C . LEU A 1 120 ? 8.969 8.492 6.301 1 97.38 120 LEU A C 1
ATOM 923 O O . LEU A 1 120 ? 8.727 9.625 6.723 1 97.38 120 LEU A O 1
ATOM 927 N N . ASP A 1 121 ? 9.906 7.691 6.867 1 97.88 121 ASP A N 1
ATOM 928 C CA . ASP A 1 121 ? 10.664 8.055 8.055 1 97.88 121 ASP A CA 1
ATOM 929 C C . ASP A 1 121 ? 11.758 9.07 7.719 1 97.88 121 ASP A C 1
ATOM 931 O O . ASP A 1 121 ? 12.258 9.773 8.602 1 97.88 121 ASP A O 1
ATOM 935 N N . THR A 1 122 ? 12.086 9.18 6.473 1 97.75 122 THR A N 1
ATOM 936 C CA . THR A 1 122 ? 13.156 10.086 6.066 1 97.75 122 THR A CA 1
ATOM 937 C C . THR A 1 122 ? 12.586 11.453 5.688 1 97.75 122 THR A C 1
ATOM 939 O O . THR A 1 122 ? 13.336 12.422 5.527 1 97.75 122 THR A O 1
ATOM 942 N N . ILE A 1 123 ? 11.305 11.578 5.508 1 98.38 123 ILE A N 1
ATOM 943 C CA . ILE A 1 123 ? 10.688 12.82 5.07 1 98.38 123 ILE A CA 1
ATOM 944 C C . ILE A 1 123 ? 10.102 13.562 6.273 1 98.38 123 ILE A C 1
ATOM 946 O O . ILE A 1 123 ? 9.078 13.148 6.824 1 98.38 123 ILE A O 1
ATOM 950 N N . THR A 1 124 ? 10.703 14.617 6.598 1 98.5 124 THR A N 1
ATOM 951 C CA . THR A 1 124 ? 10.195 15.453 7.68 1 98.5 124 THR A CA 1
ATOM 952 C C . THR A 1 124 ? 9.086 16.375 7.18 1 98.5 124 THR A C 1
ATOM 954 O O . THR A 1 124 ? 8.883 16.516 5.973 1 98.5 124 THR A O 1
ATOM 957 N N . LEU A 1 125 ? 8.352 16.984 8.148 1 98.06 125 LEU A N 1
ATOM 958 C CA . LEU A 1 125 ? 7.34 17.969 7.781 1 98.06 125 LEU A CA 1
ATOM 959 C C . LEU A 1 125 ? 7.969 19.125 7.027 1 98.06 125 LEU A C 1
ATOM 961 O O . LEU A 1 125 ? 7.387 19.656 6.074 1 98.06 125 LEU A O 1
ATOM 965 N N . GLU A 1 126 ? 9.141 19.484 7.512 1 97.75 126 GLU A N 1
ATOM 966 C CA . GLU A 1 126 ? 9.836 20.578 6.84 1 97.75 126 GLU A CA 1
ATOM 967 C C . GLU A 1 126 ? 10.086 20.266 5.367 1 97.75 126 GLU A C 1
ATOM 969 O O . GLU A 1 126 ? 9.82 21.094 4.492 1 97.75 126 GLU A O 1
ATOM 974 N N . THR A 1 127 ? 10.602 19.078 5.102 1 97.56 127 THR A N 1
ATOM 975 C CA . THR A 1 127 ? 10.898 18.641 3.74 1 97.56 127 THR A CA 1
ATOM 976 C C . THR A 1 127 ? 9.625 18.594 2.9 1 97.56 127 THR A C 1
ATOM 978 O O . THR A 1 127 ? 9.609 19.062 1.761 1 97.56 127 THR A O 1
ATOM 981 N N . ALA A 1 128 ? 8.594 18.062 3.459 1 97.19 128 ALA A N 1
ATOM 982 C CA . ALA A 1 128 ? 7.32 17.969 2.748 1 97.19 128 ALA A CA 1
ATOM 983 C C . ALA A 1 128 ? 6.766 19.344 2.42 1 97.19 128 ALA A C 1
ATOM 985 O O . ALA A 1 128 ? 6.254 19.578 1.321 1 97.19 128 ALA A O 1
ATOM 986 N N . LEU A 1 129 ? 6.816 20.234 3.387 1 96.25 129 LEU A N 1
ATOM 987 C CA . LEU A 1 129 ? 6.312 21.594 3.182 1 96.25 129 LEU A CA 1
ATOM 988 C C . LEU A 1 129 ? 7.133 22.312 2.121 1 96.25 129 LEU A C 1
ATOM 990 O O . LEU A 1 129 ? 6.582 23.062 1.313 1 96.25 129 LEU A O 1
ATOM 994 N N . LYS A 1 130 ? 8.43 22.109 2.158 1 96.44 130 LYS A N 1
ATOM 995 C CA . LYS A 1 130 ? 9.273 22.688 1.115 1 96.44 130 LYS A CA 1
ATOM 996 C C . LYS A 1 130 ? 8.883 22.156 -0.262 1 96.44 130 LYS A C 1
ATOM 998 O O . LYS A 1 130 ? 8.805 22.922 -1.225 1 96.44 130 LYS A O 1
ATOM 1003 N N . GLY A 1 131 ? 8.656 20.875 -0.31 1 95.12 131 GLY A N 1
ATOM 1004 C CA . GLY A 1 131 ? 8.195 20.281 -1.558 1 95.12 131 GLY A CA 1
ATOM 1005 C C . GLY A 1 131 ? 6.883 20.859 -2.047 1 95.12 131 GLY A C 1
ATOM 1006 O O . GLY A 1 131 ? 6.723 21.125 -3.242 1 95.12 131 GLY A O 1
ATOM 1007 N N . ALA A 1 132 ? 5.969 21.078 -1.165 1 92.44 132 ALA A N 1
ATOM 1008 C CA . ALA A 1 132 ? 4.668 21.641 -1.508 1 92.44 132 ALA A CA 1
ATOM 1009 C C . ALA A 1 132 ? 4.82 23.062 -2.051 1 92.44 132 ALA A C 1
ATOM 1011 O O . ALA A 1 132 ? 4.129 23.453 -2.996 1 92.44 132 ALA A O 1
ATOM 1012 N N . ARG A 1 133 ? 5.66 23.828 -1.475 1 91.25 133 ARG A N 1
ATOM 1013 C CA . ARG A 1 133 ? 5.891 25.203 -1.916 1 91.25 133 ARG A CA 1
ATOM 1014 C C . ARG A 1 133 ? 6.484 25.234 -3.322 1 91.25 133 ARG A C 1
ATOM 1016 O O . ARG A 1 133 ? 6.156 26.109 -4.121 1 91.25 133 ARG A O 1
ATOM 1023 N N . GLN A 1 134 ? 7.34 24.25 -3.578 1 89.88 134 GLN A N 1
ATOM 1024 C CA . GLN A 1 134 ? 7.992 24.188 -4.883 1 89.88 134 GLN A CA 1
ATOM 1025 C C . GLN A 1 134 ? 6.992 23.828 -5.977 1 89.88 134 GLN A C 1
ATOM 1027 O O . GLN A 1 134 ? 7.168 24.203 -7.137 1 89.88 134 GLN A O 1
ATOM 1032 N N . ARG A 1 135 ? 6.07 23.094 -5.633 1 82.62 135 ARG A N 1
ATOM 1033 C CA . ARG A 1 135 ? 5.051 22.703 -6.609 1 82.62 135 ARG A CA 1
ATOM 1034 C C . ARG A 1 135 ? 4.211 23.922 -7.016 1 82.62 135 ARG A C 1
ATOM 1036 O O . ARG A 1 135 ? 3.758 24 -8.156 1 82.62 135 ARG A O 1
ATOM 1043 N N . VAL A 1 136 ? 3.877 24.812 -6.188 1 72.88 136 VAL A N 1
ATOM 1044 C CA . VAL A 1 136 ? 3.152 26.047 -6.457 1 72.88 136 VAL A CA 1
ATOM 1045 C C . VAL A 1 136 ? 3.969 26.938 -7.398 1 72.88 136 VAL A C 1
ATOM 1047 O O . VAL A 1 136 ? 3.42 27.547 -8.32 1 72.88 136 VAL A O 1
ATOM 1050 N N . GLU A 1 137 ? 5.199 26.969 -7.098 1 73.19 137 GLU A N 1
ATOM 1051 C CA . GLU A 1 137 ? 6.07 27.828 -7.895 1 73.19 137 GLU A CA 1
ATOM 1052 C C . GLU A 1 137 ? 6.188 27.328 -9.328 1 73.19 137 GLU A C 1
ATOM 1054 O O . GLU A 1 137 ? 6.227 28.109 -10.273 1 73.19 137 GLU A O 1
ATOM 1059 N N . ILE A 1 138 ? 6.199 26.047 -9.461 1 64.12 138 ILE A N 1
ATOM 1060 C CA . ILE A 1 138 ? 6.305 25.484 -10.797 1 64.12 138 ILE A CA 1
ATOM 1061 C C . ILE A 1 138 ? 5.016 25.75 -11.57 1 64.12 138 ILE A C 1
ATOM 1063 O O . ILE A 1 138 ? 5.055 26.031 -12.773 1 64.12 138 ILE A O 1
ATOM 1067 N N . ARG A 1 139 ? 3.924 25.656 -10.992 1 67 139 ARG A N 1
ATOM 1068 C CA . ARG A 1 139 ? 2.65 25.906 -11.656 1 67 139 ARG A CA 1
ATOM 1069 C C . ARG A 1 139 ? 2.535 27.375 -12.062 1 67 139 ARG A C 1
ATOM 1071 O O . ARG A 1 139 ? 1.927 27.688 -13.094 1 67 139 ARG A O 1
ATOM 1078 N N . THR A 1 140 ? 2.969 28.188 -11.172 1 63.78 140 THR A N 1
ATOM 1079 C CA . THR A 1 140 ? 2.889 29.609 -11.461 1 63.78 140 THR A CA 1
ATOM 1080 C C . THR A 1 140 ? 3.812 29.984 -12.617 1 63.78 140 THR A C 1
ATOM 1082 O O . THR A 1 140 ? 3.527 30.922 -13.375 1 63.78 140 THR A O 1
ATOM 1085 N N . GLN A 1 141 ? 4.895 29.25 -12.734 1 64.44 141 GLN A N 1
ATOM 1086 C CA . GLN A 1 141 ? 5.809 29.562 -13.828 1 64.44 141 GLN A CA 1
ATOM 1087 C C . GLN A 1 141 ? 5.297 28.984 -15.148 1 64.44 141 GLN A C 1
ATOM 1089 O O . GLN A 1 141 ? 5.602 29.516 -16.219 1 64.44 141 GLN A O 1
ATOM 1094 N N . ASN A 1 142 ? 4.547 27.875 -15.023 1 59.66 142 ASN A N 1
ATOM 1095 C CA . ASN A 1 142 ? 4.074 27.281 -16.266 1 59.66 142 ASN A CA 1
ATOM 1096 C C . ASN A 1 142 ? 2.771 27.922 -16.75 1 59.66 142 ASN A C 1
ATOM 1098 O O . ASN A 1 142 ? 2.262 27.594 -17.812 1 59.66 142 ASN A O 1
ATOM 1102 N N . ASN A 1 143 ? 2.029 28.625 -15.852 1 51.41 143 ASN A N 1
ATOM 1103 C CA . ASN A 1 143 ? 0.896 29.406 -16.328 1 51.41 143 ASN A CA 1
ATOM 1104 C C . ASN A 1 143 ? 1.337 30.766 -16.859 1 51.41 143 ASN A C 1
ATOM 1106 O O . ASN A 1 143 ? 2.125 31.453 -16.203 1 51.41 143 ASN A O 1
ATOM 1110 N N . MET B 1 1 ? 2.26 -3.891 2.238 1 79.88 1 MET B N 1
ATOM 1111 C CA . MET B 1 1 ? 1.469 -3.744 1.019 1 79.88 1 MET B CA 1
ATOM 1112 C C . MET B 1 1 ? 0.088 -4.367 1.188 1 79.88 1 MET B C 1
ATOM 1114 O O . MET B 1 1 ? -0.066 -5.359 1.902 1 79.88 1 MET B O 1
ATOM 1118 N N . ARG B 1 2 ? -0.939 -3.689 0.647 1 79.94 2 ARG B N 1
ATOM 1119 C CA . ARG B 1 2 ? -2.297 -4.223 0.662 1 79.94 2 ARG B CA 1
ATOM 1120 C C . ARG B 1 2 ? -2.748 -4.617 -0.742 1 79.94 2 ARG B C 1
ATOM 1122 O O . ARG B 1 2 ? -2.828 -3.768 -1.633 1 79.94 2 ARG B O 1
ATOM 1129 N N . LEU B 1 3 ? -2.9 -5.953 -0.951 1 87.12 3 LEU B N 1
ATOM 1130 C CA . LEU B 1 3 ? -3.383 -6.484 -2.221 1 87.12 3 LEU B CA 1
ATOM 1131 C C . LEU B 1 3 ? -4.887 -6.738 -2.166 1 87.12 3 LEU B C 1
ATOM 1133 O O . LEU B 1 3 ? -5.406 -7.191 -1.143 1 87.12 3 LEU B O 1
ATOM 1137 N N . ASN B 1 4 ? -5.496 -6.402 -3.256 1 87.88 4 ASN B N 1
ATOM 1138 C CA . ASN B 1 4 ? -6.895 -6.828 -3.299 1 87.88 4 ASN B CA 1
ATOM 1139 C C . ASN B 1 4 ? -7.016 -8.344 -3.424 1 87.88 4 ASN B C 1
ATOM 1141 O O . ASN B 1 4 ? -6.016 -9.039 -3.613 1 87.88 4 ASN B O 1
ATOM 1145 N N . LYS B 1 5 ? -8.195 -8.859 -3.258 1 89.06 5 LYS B N 1
ATOM 1146 C CA . LYS B 1 5 ? -8.422 -10.305 -3.209 1 89.06 5 LYS B CA 1
ATOM 1147 C C . LYS B 1 5 ? -8.047 -10.961 -4.531 1 89.06 5 LYS B C 1
ATOM 1149 O O . LYS B 1 5 ? -7.438 -12.039 -4.547 1 89.06 5 LYS B O 1
ATOM 1154 N N . ALA B 1 6 ? -8.422 -10.336 -5.617 1 92.56 6 ALA B N 1
ATOM 1155 C CA . ALA B 1 6 ? -8.164 -10.906 -6.938 1 92.56 6 ALA B CA 1
ATOM 1156 C C . ALA B 1 6 ? -6.668 -11.078 -7.18 1 92.56 6 ALA B C 1
ATOM 1158 O O . ALA B 1 6 ? -6.223 -12.133 -7.641 1 92.56 6 ALA B O 1
ATOM 1159 N N . SER B 1 7 ? -5.871 -10.039 -6.922 1 93.69 7 SER B N 1
ATOM 1160 C CA . SER B 1 7 ? -4.43 -10.102 -7.113 1 93.69 7 SER B CA 1
ATOM 1161 C C . SER B 1 7 ? -3.799 -11.164 -6.219 1 93.69 7 SER B C 1
ATOM 1163 O O . SER B 1 7 ? -2.896 -11.891 -6.648 1 93.69 7 SER B O 1
ATOM 1165 N N . LEU B 1 8 ? -4.293 -11.25 -5.012 1 91.81 8 LEU B N 1
ATOM 1166 C CA . LEU B 1 8 ? -3.758 -12.227 -4.066 1 91.81 8 LEU B CA 1
ATOM 1167 C C . LEU B 1 8 ? -4.023 -13.648 -4.543 1 91.81 8 LEU B C 1
ATOM 1169 O O . LEU B 1 8 ? -3.104 -14.469 -4.609 1 91.81 8 LEU B O 1
ATOM 1173 N N . PHE B 1 9 ? -5.211 -13.898 -4.926 1 91.94 9 PHE B N 1
ATOM 1174 C CA . PHE B 1 9 ? -5.574 -15.25 -5.328 1 91.94 9 PHE B CA 1
ATOM 1175 C C . PHE B 1 9 ? -4.914 -15.609 -6.656 1 91.94 9 PHE B C 1
ATOM 1177 O O . PHE B 1 9 ? -4.562 -16.766 -6.879 1 91.94 9 PHE B O 1
ATOM 1184 N N . ALA B 1 10 ? -4.762 -14.648 -7.5 1 95.56 10 ALA B N 1
ATOM 1185 C CA . ALA B 1 10 ? -4.012 -14.883 -8.727 1 95.56 10 ALA B CA 1
ATOM 1186 C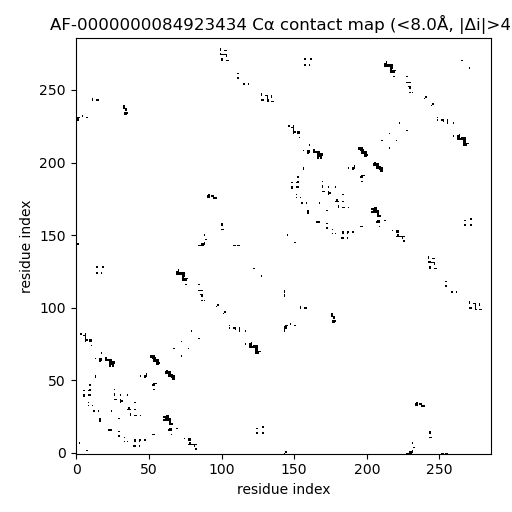 C . ALA B 1 10 ? -2.586 -15.336 -8.422 1 95.56 10 ALA B C 1
ATOM 1188 O O . ALA B 1 10 ? -2.086 -16.281 -9.031 1 95.56 10 ALA B O 1
ATOM 1189 N N . LEU B 1 11 ? -1.98 -14.664 -7.5 1 95.31 11 LEU B N 1
ATOM 1190 C CA . LEU B 1 11 ? -0.628 -15.039 -7.102 1 95.31 11 LEU B CA 1
ATOM 1191 C C . LEU B 1 11 ? -0.596 -16.453 -6.559 1 95.31 11 LEU B C 1
ATOM 1193 O O . LEU B 1 11 ? 0.261 -17.25 -6.945 1 95.31 11 LEU B O 1
ATOM 1197 N N . PHE B 1 12 ? -1.513 -16.797 -5.73 1 91.31 12 PHE B N 1
ATOM 1198 C CA . PHE B 1 12 ? -1.586 -18.125 -5.168 1 91.31 12 PHE B CA 1
ATOM 1199 C C . PHE B 1 12 ? -1.755 -19.172 -6.266 1 91.31 12 PHE B C 1
ATOM 1201 O O . PHE B 1 12 ? -1.016 -20.156 -6.312 1 91.31 12 PHE B O 1
ATOM 1208 N N . ALA B 1 13 ? -2.689 -18.953 -7.086 1 93.88 13 ALA B N 1
ATOM 1209 C CA . ALA B 1 13 ? -3.004 -19.906 -8.141 1 93.88 13 ALA B CA 1
ATOM 1210 C C . ALA B 1 13 ? -1.802 -20.125 -9.055 1 93.88 13 ALA B C 1
ATOM 1212 O O . ALA B 1 13 ? -1.427 -21.266 -9.328 1 93.88 13 ALA B O 1
ATOM 1213 N N . VAL B 1 14 ? -1.173 -19.047 -9.484 1 96.5 14 VAL B N 1
ATOM 1214 C CA . VAL B 1 14 ? -0.077 -19.141 -10.445 1 96.5 14 VAL B CA 1
ATOM 1215 C C . VAL B 1 14 ? 1.127 -19.828 -9.789 1 96.5 14 VAL B C 1
ATOM 1217 O O . VAL B 1 14 ? 1.747 -20.703 -10.383 1 96.5 14 VAL B O 1
ATOM 1220 N N . LEU B 1 15 ? 1.417 -19.406 -8.578 1 95.62 15 LEU B N 1
ATOM 1221 C CA . LEU B 1 15 ? 2.566 -19.984 -7.902 1 95.62 15 LEU B CA 1
ATOM 1222 C C . LEU B 1 15 ? 2.326 -21.469 -7.598 1 95.62 15 LEU B C 1
ATOM 1224 O O . LEU B 1 15 ? 3.244 -22.281 -7.688 1 95.62 15 LEU B O 1
ATOM 1228 N N . GLU B 1 16 ? 1.113 -21.75 -7.227 1 92.75 16 GLU B N 1
ATOM 1229 C CA . GLU B 1 16 ? 0.762 -23.156 -6.996 1 92.75 16 GLU B CA 1
ATOM 1230 C C . GLU B 1 16 ? 0.965 -23.984 -8.258 1 92.75 16 GLU B C 1
ATOM 1232 O O . GLU B 1 16 ? 1.633 -25.031 -8.219 1 92.75 16 GLU B O 1
ATOM 1237 N N . LEU B 1 17 ? 0.458 -23.562 -9.289 1 95.31 17 LEU B N 1
ATOM 1238 C CA . LEU B 1 17 ? 0.547 -24.297 -10.547 1 95.31 17 LEU B CA 1
ATOM 1239 C C . LEU B 1 17 ? 1.984 -24.328 -11.055 1 95.31 17 LEU B C 1
ATOM 1241 O O . LEU B 1 17 ? 2.432 -25.344 -11.594 1 95.31 17 LEU B O 1
ATOM 1245 N N . ALA B 1 18 ? 2.703 -23.25 -10.898 1 95.94 18 ALA B N 1
ATOM 1246 C CA . ALA B 1 18 ? 4.07 -23.125 -11.406 1 95.94 18 ALA B CA 1
ATOM 1247 C C . ALA B 1 18 ? 5.031 -23.984 -10.586 1 95.94 18 ALA B C 1
ATOM 1249 O O . ALA B 1 18 ? 6.137 -24.297 -11.031 1 95.94 18 ALA B O 1
ATOM 1250 N N . SER B 1 19 ? 4.684 -24.281 -9.328 1 93.25 19 SER B N 1
ATOM 1251 C CA . SER B 1 19 ? 5.551 -25.062 -8.461 1 93.25 19 SER B CA 1
ATOM 1252 C C . SER B 1 19 ? 5.75 -26.469 -9.016 1 93.25 19 SER B C 1
ATOM 1254 O O . SER B 1 19 ? 6.734 -27.141 -8.688 1 93.25 19 SER B O 1
ATOM 1256 N N . ASP B 1 20 ? 4.812 -26.984 -9.781 1 90.88 20 ASP B N 1
ATOM 1257 C CA . ASP B 1 20 ? 4.879 -28.25 -10.5 1 90.88 20 ASP B CA 1
ATOM 1258 C C . ASP B 1 20 ? 4.203 -28.141 -11.867 1 90.88 20 ASP B C 1
ATOM 1260 O O . ASP B 1 20 ? 3.004 -28.391 -11.992 1 90.88 20 ASP B O 1
ATOM 1264 N N . PRO B 1 21 ? 5.02 -27.828 -12.859 1 84.19 21 PRO B N 1
ATOM 1265 C CA . PRO B 1 21 ? 4.445 -27.547 -14.18 1 84.19 21 PRO B CA 1
ATOM 1266 C C . PRO B 1 21 ? 3.701 -28.75 -14.766 1 84.19 21 PRO B C 1
ATOM 1268 O O . PRO B 1 21 ? 2.904 -28.594 -15.695 1 84.19 21 PRO B O 1
ATOM 1271 N N . GLU B 1 22 ? 3.938 -29.922 -14.273 1 85.75 22 GLU B N 1
ATOM 1272 C CA . GLU B 1 22 ? 3.287 -31.109 -14.805 1 85.75 22 GLU B CA 1
ATOM 1273 C C . GLU B 1 22 ? 1.958 -31.375 -14.102 1 85.75 22 GLU B C 1
ATOM 1275 O O . GLU B 1 22 ? 1.147 -32.188 -14.57 1 85.75 22 GLU B O 1
ATOM 1280 N N . ARG B 1 23 ? 1.763 -30.625 -13.078 1 87 23 ARG B N 1
ATOM 1281 C CA . ARG B 1 23 ? 0.564 -30.859 -12.273 1 87 23 ARG B CA 1
ATOM 1282 C C . ARG B 1 23 ? -0.601 -30.016 -12.781 1 87 23 ARG B C 1
ATOM 1284 O O . ARG B 1 23 ? -0.416 -28.859 -13.164 1 87 23 ARG B O 1
ATOM 1291 N N . GLN B 1 24 ? -1.723 -30.641 -12.867 1 93.06 24 GLN B N 1
ATOM 1292 C CA . GLN B 1 24 ? -2.98 -29.984 -13.211 1 93.06 24 GLN B CA 1
ATOM 1293 C C . GLN B 1 24 ? -3.916 -29.922 -12.008 1 93.06 24 GLN B C 1
ATOM 1295 O O . GLN B 1 24 ? -4.059 -30.906 -11.273 1 93.06 24 GLN B O 1
ATOM 1300 N N . LEU B 1 25 ? -4.43 -28.766 -11.758 1 94.31 25 LEU B N 1
ATOM 1301 C CA . LEU B 1 25 ? -5.355 -28.609 -10.648 1 94.31 25 LEU B CA 1
ATOM 1302 C C . LEU B 1 25 ? -6.656 -27.953 -11.109 1 94.31 25 LEU B C 1
ATOM 1304 O O . LEU B 1 25 ? -6.641 -27.047 -11.938 1 94.31 25 LEU B O 1
ATOM 1308 N N . SER B 1 26 ? -7.73 -28.469 -10.57 1 93.38 26 SER B N 1
ATOM 1309 C CA . SER B 1 26 ? -9.016 -27.844 -10.836 1 93.38 26 SER B CA 1
ATOM 1310 C C . SER B 1 26 ? -9.188 -26.562 -10.023 1 93.38 26 SER B C 1
ATOM 1312 O O . SER B 1 26 ? -8.453 -26.328 -9.062 1 93.38 26 SER B O 1
ATOM 1314 N N . THR B 1 27 ? -10.156 -25.75 -10.484 1 92.12 27 THR B N 1
ATOM 1315 C CA . THR B 1 27 ? -10.5 -24.547 -9.727 1 92.12 27 THR B CA 1
ATOM 1316 C C . THR B 1 27 ? -10.891 -24.906 -8.297 1 92.12 27 THR B C 1
ATOM 1318 O O . THR B 1 27 ? -10.531 -24.203 -7.352 1 92.12 27 THR B O 1
ATOM 1321 N N . GLY B 1 28 ? -11.641 -26.016 -8.125 1 90.62 28 GLY B N 1
ATOM 1322 C CA . GLY B 1 28 ? -12.055 -26.469 -6.809 1 90.62 28 GLY B CA 1
ATOM 1323 C C . GLY B 1 28 ? -10.883 -26.828 -5.906 1 90.62 28 GLY B C 1
ATOM 1324 O O . GLY B 1 28 ? -10.883 -26.484 -4.723 1 90.62 28 GLY B O 1
ATOM 1325 N N . GLU B 1 29 ? -9.914 -27.516 -6.43 1 90.31 29 GLU B N 1
ATOM 1326 C CA . GLU B 1 29 ? -8.734 -27.906 -5.66 1 90.31 29 GLU B CA 1
ATOM 1327 C C . GLU B 1 29 ? -7.949 -26.688 -5.195 1 90.31 29 GLU B C 1
ATOM 1329 O O . GLU B 1 29 ? -7.547 -26.594 -4.035 1 90.31 29 GLU B O 1
ATOM 1334 N N . ILE B 1 30 ? -7.742 -25.734 -6.113 1 89.5 30 ILE B N 1
ATOM 1335 C CA . ILE B 1 30 ? -7 -24.531 -5.781 1 89.5 30 ILE B CA 1
ATOM 1336 C C . ILE B 1 30 ? -7.781 -23.703 -4.758 1 89.5 30 ILE B C 1
ATOM 1338 O O . ILE B 1 30 ? -7.215 -23.234 -3.768 1 89.5 30 ILE B O 1
ATOM 1342 N N . ALA B 1 31 ? -9.055 -23.594 -5.008 1 89.38 31 ALA B N 1
ATOM 1343 C CA . ALA B 1 31 ? -9.922 -22.828 -4.125 1 89.38 31 ALA B CA 1
ATOM 1344 C C . ALA B 1 31 ? -9.914 -23.391 -2.709 1 89.38 31 ALA B C 1
ATOM 1346 O O . ALA B 1 31 ? -9.828 -22.641 -1.733 1 89.38 31 ALA B O 1
ATOM 1347 N N . SER B 1 32 ? -10.023 -24.703 -2.572 1 86.12 32 SER B N 1
ATOM 1348 C CA . SER B 1 32 ? -10.047 -25.375 -1.275 1 86.12 32 SER B CA 1
ATOM 1349 C C . SER B 1 32 ? -8.734 -25.172 -0.528 1 86.12 32 SER B C 1
ATOM 1351 O O . SER B 1 32 ? -8.727 -25 0.692 1 86.12 32 SER B O 1
ATOM 1353 N N . LYS B 1 33 ? -7.699 -25.141 -1.24 1 83.81 33 LYS B N 1
ATOM 1354 C CA . LYS B 1 33 ? -6.375 -25.031 -0.629 1 83.81 33 LYS B CA 1
ATOM 1355 C C . LYS B 1 33 ? -6.164 -23.641 -0.041 1 83.81 33 LYS B C 1
ATOM 1357 O O . LYS B 1 33 ? -5.535 -23.484 1.009 1 83.81 33 LYS B O 1
ATOM 1362 N N . TYR B 1 34 ? -6.746 -22.625 -0.71 1 83.06 34 TYR B N 1
ATOM 1363 C CA . TYR B 1 34 ? -6.422 -21.266 -0.318 1 83.06 34 TYR B CA 1
ATOM 1364 C C . TYR B 1 34 ? -7.637 -20.547 0.263 1 83.06 34 TYR B C 1
ATOM 1366 O O . TYR B 1 34 ? -7.59 -19.359 0.55 1 83.06 34 TYR B O 1
ATOM 1374 N N . GLY B 1 35 ? -8.68 -21.281 0.4 1 81.25 35 GLY B N 1
ATOM 1375 C CA . GLY B 1 35 ? -9.852 -20.75 1.08 1 81.25 35 GLY B CA 1
ATOM 1376 C C . GLY B 1 35 ? -10.562 -19.656 0.292 1 81.25 35 GLY B C 1
ATOM 1377 O O . GLY B 1 35 ? -10.984 -18.656 0.86 1 81.25 35 GLY B O 1
ATOM 1378 N N . VAL B 1 36 ? -10.594 -19.766 -0.978 1 83.44 36 VAL B N 1
ATOM 1379 C CA . VAL B 1 36 ? -11.289 -18.828 -1.854 1 83.44 36 VAL B CA 1
ATOM 1380 C C . VAL B 1 36 ? -12.477 -19.531 -2.518 1 83.44 36 VAL B C 1
ATOM 1382 O O . VAL B 1 36 ? -12.453 -20.75 -2.715 1 83.44 36 VAL B O 1
ATOM 1385 N N . SER B 1 37 ? -13.5 -18.766 -2.725 1 87.81 37 SER B N 1
ATOM 1386 C CA . SER B 1 37 ? -14.641 -19.359 -3.416 1 87.81 37 SER B CA 1
ATOM 1387 C C . SER B 1 37 ? -14.281 -19.75 -4.844 1 87.81 37 SER B C 1
ATOM 1389 O O . SER B 1 37 ? -13.57 -19.016 -5.535 1 87.81 37 SER B O 1
ATOM 1391 N N . PRO B 1 38 ? -14.781 -20.922 -5.27 1 90.88 38 PRO B N 1
ATOM 1392 C CA . PRO B 1 38 ? -14.531 -21.344 -6.652 1 90.88 38 PRO B CA 1
ATOM 1393 C C . PRO B 1 38 ? -15.055 -20.344 -7.676 1 90.88 38 PRO B C 1
ATOM 1395 O O . PRO B 1 38 ? -14.438 -20.141 -8.727 1 90.88 38 PRO B O 1
ATOM 1398 N N . HIS B 1 39 ? -16.078 -19.703 -7.336 1 92.56 39 HIS B N 1
ATOM 1399 C CA . HIS B 1 39 ? -16.656 -18.734 -8.258 1 92.56 39 HIS B CA 1
ATOM 1400 C C . HIS B 1 39 ? -15.734 -17.547 -8.469 1 92.56 39 HIS B C 1
ATOM 1402 O O . HIS B 1 39 ? -15.492 -17.141 -9.602 1 92.56 39 HIS B O 1
ATOM 1408 N N . HIS B 1 40 ? -15.227 -17.016 -7.422 1 91.44 40 HIS B N 1
ATOM 1409 C CA . HIS B 1 40 ? -14.297 -15.898 -7.523 1 91.44 40 HIS B CA 1
ATOM 1410 C C . HIS B 1 40 ? -13.016 -16.312 -8.242 1 91.44 40 HIS B C 1
ATOM 1412 O O . HIS B 1 40 ? -12.5 -15.562 -9.078 1 91.44 40 HIS B O 1
ATOM 1418 N N . LEU B 1 41 ? -12.578 -17.469 -7.973 1 94.62 41 LEU B N 1
ATOM 1419 C CA . LEU B 1 41 ? -11.344 -17.953 -8.57 1 94.62 41 LEU B CA 1
ATOM 1420 C C . LEU B 1 41 ? -11.516 -18.203 -10.062 1 94.62 41 LEU B C 1
ATOM 1422 O O . LEU B 1 41 ? -10.586 -17.984 -10.844 1 94.62 41 LEU B O 1
ATOM 1426 N N . ALA B 1 42 ? -12.664 -18.609 -10.484 1 94.56 42 ALA B N 1
ATOM 1427 C CA . ALA B 1 42 ? -12.922 -18.953 -11.883 1 94.56 42 ALA B CA 1
ATOM 1428 C C . ALA B 1 42 ? -12.672 -17.75 -12.789 1 94.56 42 ALA B C 1
ATOM 1430 O O . ALA B 1 42 ? -12.07 -17.891 -13.859 1 94.56 42 ALA B O 1
ATOM 1431 N N . LYS B 1 43 ? -13.086 -16.609 -12.344 1 95.56 43 LYS B N 1
ATOM 1432 C CA . LYS B 1 43 ? -12.859 -15.398 -13.133 1 95.56 43 LYS B CA 1
ATOM 1433 C C . LYS B 1 43 ? -11.375 -15.078 -13.227 1 95.56 43 LYS B C 1
ATOM 1435 O O . LYS B 1 43 ? -10.883 -14.703 -14.297 1 95.56 43 LYS B O 1
ATOM 1440 N N . ILE B 1 44 ? -10.758 -15.18 -12.156 1 96.94 44 ILE B N 1
ATOM 1441 C CA . ILE B 1 44 ? -9.32 -14.93 -12.102 1 96.94 44 ILE B CA 1
ATOM 1442 C C . ILE B 1 44 ? -8.594 -15.883 -13.047 1 96.94 44 ILE B C 1
ATOM 1444 O O . ILE B 1 44 ? -7.719 -15.461 -13.805 1 96.94 44 ILE B O 1
ATOM 1448 N N . MET B 1 45 ? -9.016 -17.125 -13.031 1 97 45 MET B N 1
ATOM 1449 C CA . MET B 1 45 ? -8.391 -18.141 -13.883 1 97 45 MET B CA 1
ATOM 1450 C C . MET B 1 45 ? -8.609 -17.828 -15.359 1 97 45 MET B C 1
ATOM 1452 O O . MET B 1 45 ? -7.703 -18.016 -16.172 1 97 45 MET B O 1
ATOM 1456 N N . ARG B 1 46 ? -9.742 -17.391 -15.648 1 96.69 46 ARG B N 1
ATOM 1457 C CA . ARG B 1 46 ? -10.039 -17.031 -17.031 1 96.69 46 ARG B CA 1
ATOM 1458 C C . ARG B 1 46 ? -9.102 -15.93 -17.516 1 96.69 46 ARG B C 1
ATOM 1460 O O . ARG B 1 46 ? -8.602 -15.984 -18.641 1 96.69 46 ARG B O 1
ATOM 1467 N N . ASP B 1 47 ? -8.93 -14.938 -16.688 1 97.19 47 ASP B N 1
ATOM 1468 C CA . ASP B 1 47 ? -8.031 -13.836 -17.047 1 97.19 47 ASP B CA 1
ATOM 1469 C C . ASP B 1 47 ? -6.598 -14.336 -17.219 1 97.19 47 ASP B C 1
ATOM 1471 O O . ASP B 1 47 ? -5.895 -13.906 -18.125 1 97.19 47 ASP B O 1
ATOM 1475 N N . LEU B 1 48 ? -6.176 -15.234 -16.359 1 97.75 48 LEU B N 1
ATOM 1476 C CA . LEU B 1 48 ? -4.832 -15.789 -16.422 1 97.75 48 LEU B CA 1
ATOM 1477 C C . LEU B 1 48 ? -4.637 -16.609 -17.703 1 97.75 48 LEU B C 1
ATOM 1479 O O . LEU B 1 48 ? -3.553 -16.609 -18.281 1 97.75 48 LEU B O 1
ATOM 1483 N N . VAL B 1 49 ? -5.664 -17.328 -18.109 1 97.31 49 VAL B N 1
ATOM 1484 C CA . VAL B 1 49 ? -5.629 -18.078 -19.359 1 97.31 49 VAL B CA 1
ATOM 1485 C C . VAL B 1 49 ? -5.508 -17.109 -20.547 1 97.31 49 VAL B C 1
ATOM 1487 O O . VAL B 1 49 ? -4.684 -17.328 -21.438 1 97.31 49 VAL B O 1
ATOM 1490 N N . HIS B 1 50 ? -6.297 -16.094 -20.453 1 97.06 50 HIS B N 1
ATOM 1491 C CA . HIS B 1 50 ? -6.281 -15.094 -21.516 1 97.06 50 HIS B CA 1
ATOM 1492 C C . HIS B 1 50 ? -4.895 -14.484 -21.688 1 97.06 50 HIS B C 1
ATOM 1494 O O . HIS B 1 50 ? -4.461 -14.219 -22.812 1 97.06 50 HIS B O 1
ATOM 1500 N N . GLU B 1 51 ? -4.199 -14.305 -20.594 1 95.94 51 GLU B N 1
ATOM 1501 C CA . GLU B 1 51 ? -2.889 -13.656 -20.625 1 95.94 51 GLU B CA 1
ATOM 1502 C C . GLU B 1 51 ? -1.783 -14.672 -20.906 1 95.9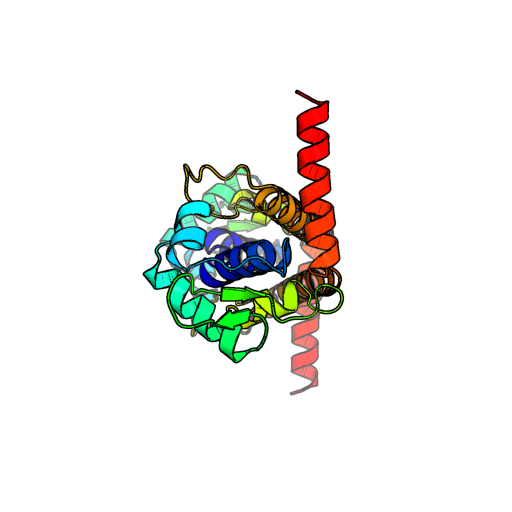4 51 GLU B C 1
ATOM 1504 O O . GLU B 1 51 ? -0.603 -14.32 -20.938 1 95.94 51 GLU B O 1
ATOM 1509 N N . GLY B 1 52 ? -2.139 -15.961 -21 1 95.38 52 GLY B N 1
ATOM 1510 C CA . GLY B 1 52 ? -1.198 -17 -21.391 1 95.38 52 GLY B CA 1
ATOM 1511 C C . GLY B 1 52 ? -0.362 -17.516 -20.234 1 95.38 52 GLY B C 1
ATOM 1512 O O . GLY B 1 52 ? 0.641 -18.203 -20.453 1 95.38 52 GLY B O 1
ATOM 1513 N N . LEU B 1 53 ? -0.683 -17.25 -19 1 96.31 53 LEU B N 1
ATOM 1514 C CA . LEU B 1 53 ? 0.078 -17.688 -17.844 1 96.31 53 LEU B CA 1
ATOM 1515 C C . LEU B 1 53 ? -0.326 -19.094 -17.406 1 96.31 53 LEU B C 1
ATOM 1517 O O . LEU B 1 53 ? 0.472 -19.828 -16.812 1 96.31 53 LEU B O 1
ATOM 1521 N N . VAL B 1 54 ? -1.6 -19.391 -17.703 1 96.5 54 VAL B N 1
ATOM 1522 C CA . VAL B 1 54 ? -2.156 -20.703 -17.391 1 96.5 54 VAL B CA 1
ATOM 1523 C C . VAL B 1 54 ? -2.93 -21.234 -18.594 1 96.5 54 VAL B C 1
ATOM 1525 O O . VAL B 1 54 ? -3.408 -20.453 -19.422 1 96.5 54 VAL B O 1
ATOM 1528 N N . GLN B 1 55 ? -3.012 -22.547 -18.672 1 95.94 55 GLN B N 1
ATOM 1529 C CA . GLN B 1 55 ? -3.768 -23.203 -19.734 1 95.94 55 GLN B CA 1
ATOM 1530 C C . GLN B 1 55 ? -4.895 -24.062 -19.156 1 95.94 55 GLN B C 1
ATOM 1532 O O . GLN B 1 55 ? -4.707 -24.75 -18.156 1 95.94 55 GLN B O 1
ATOM 1537 N N . ALA B 1 56 ? -6.027 -24 -19.828 1 95.06 56 ALA B N 1
ATOM 1538 C CA . ALA B 1 56 ? -7.152 -24.844 -19.453 1 95.06 56 ALA B CA 1
ATOM 1539 C C . ALA B 1 56 ? -7.109 -26.172 -20.188 1 95.06 56 ALA B C 1
ATOM 1541 O O . ALA B 1 56 ? -6.863 -26.219 -21.391 1 95.06 56 ALA B O 1
ATOM 1542 N N . VAL B 1 57 ? -7.223 -27.219 -19.469 1 90.75 57 VAL B N 1
ATOM 1543 C CA . VAL B 1 57 ? -7.289 -28.547 -20.047 1 90.75 57 VAL B CA 1
ATOM 1544 C C . VAL B 1 57 ? -8.688 -29.125 -19.859 1 90.75 57 VAL B C 1
ATOM 1546 O O . VAL B 1 57 ? -9.195 -29.172 -18.734 1 90.75 57 VAL B O 1
ATOM 1549 N N . ARG B 1 58 ? -9.289 -29.531 -20.922 1 86.19 58 ARG B N 1
ATOM 1550 C CA . ARG B 1 58 ? -10.648 -30.047 -20.891 1 86.19 58 ARG B CA 1
ATOM 1551 C C . ARG B 1 58 ? -10.656 -31.547 -20.609 1 86.19 58 ARG B C 1
ATOM 1553 O O . ARG B 1 58 ? -9.656 -32.219 -20.844 1 86.19 58 ARG B O 1
ATOM 1560 N N . GLY B 1 59 ? -11.75 -32.125 -20.156 1 82.19 59 GLY B N 1
ATOM 1561 C CA . GLY B 1 59 ? -11.984 -33.562 -20 1 82.19 59 GLY B CA 1
ATOM 1562 C C . GLY B 1 59 ? -11.82 -34.031 -18.562 1 82.19 59 GLY B C 1
ATOM 1563 O O . GLY B 1 59 ? -11.664 -33.219 -17.656 1 82.19 59 GLY B O 1
ATOM 1564 N N . VAL B 1 60 ? -11.914 -35.344 -18.406 1 77.88 60 VAL B N 1
ATOM 1565 C CA . VAL B 1 60 ? -11.82 -36 -17.094 1 77.88 60 VAL B CA 1
ATOM 1566 C C . VAL B 1 60 ? -10.43 -35.781 -16.5 1 77.88 60 VAL B C 1
ATOM 1568 O O . VAL B 1 60 ? -9.414 -36.094 -17.125 1 77.88 60 VAL B O 1
ATOM 1571 N N . GLY B 1 61 ? -10.289 -35.156 -15.375 1 76.69 61 GLY B N 1
ATOM 1572 C CA . GLY B 1 61 ? -9.031 -34.781 -14.742 1 76.69 61 GLY B CA 1
ATOM 1573 C C . GLY B 1 61 ? -8.484 -33.469 -15.195 1 76.69 61 GLY B C 1
ATOM 1574 O O . GLY B 1 61 ? -7.305 -33.156 -14.984 1 76.69 61 GLY B O 1
ATOM 1575 N N . GLY B 1 62 ? -9.438 -32.844 -15.977 1 85.88 62 GLY B N 1
ATOM 1576 C CA . GLY B 1 62 ? -9.039 -31.547 -16.484 1 85.88 62 GLY B CA 1
ATOM 1577 C C . GLY B 1 62 ? -8.898 -30.516 -15.391 1 85.88 62 GLY B C 1
ATOM 1578 O O . GLY B 1 62 ? -9.016 -30.828 -14.203 1 85.88 62 GLY B O 1
ATOM 1579 N N . GLY B 1 63 ? -8.43 -29.266 -15.797 1 94.12 63 GLY B N 1
ATOM 1580 C CA . GLY B 1 63 ? -8.078 -28.172 -14.914 1 94.12 63 GLY B CA 1
ATOM 1581 C C . GLY B 1 63 ? -7.168 -27.156 -15.562 1 94.12 63 GLY B C 1
ATOM 1582 O O . GLY B 1 63 ? -7.418 -26.719 -16.688 1 94.12 63 GLY B O 1
ATOM 1583 N N . TYR B 1 64 ? -6.312 -26.75 -14.703 1 96.44 64 TYR B N 1
ATOM 1584 C CA . TYR B 1 64 ? -5.391 -25.719 -15.156 1 96.44 64 TYR B CA 1
ATOM 1585 C C . TYR B 1 64 ? -3.941 -26.156 -14.961 1 96.44 64 TYR B C 1
ATOM 1587 O O . TYR B 1 64 ? -3.627 -26.859 -14 1 96.44 64 TYR B O 1
ATOM 1595 N N . ARG B 1 65 ? -3.143 -25.766 -15.867 1 95.62 65 ARG B N 1
ATOM 1596 C CA . ARG B 1 65 ? -1.7 -25.953 -15.742 1 95.62 65 ARG B CA 1
ATOM 1597 C C . ARG B 1 65 ? -0.954 -24.641 -16.016 1 95.62 65 ARG B C 1
ATOM 1599 O O . ARG B 1 65 ? -1.461 -23.766 -16.719 1 95.62 65 ARG B O 1
ATOM 1606 N N . PHE B 1 66 ? 0.222 -24.594 -15.391 1 96.62 66 PHE B N 1
ATOM 1607 C CA . PHE B 1 66 ? 1.046 -23.422 -15.656 1 96.62 66 PHE B CA 1
ATOM 1608 C C . PHE B 1 66 ? 1.594 -23.453 -17.078 1 96.62 66 PHE B C 1
ATOM 1610 O O . PHE B 1 66 ? 2.027 -24.5 -17.562 1 96.62 66 PHE B O 1
ATOM 1617 N N . SER B 1 67 ? 1.576 -22.344 -17.797 1 95.62 67 SER B N 1
ATOM 1618 C CA . SER B 1 67 ? 2.033 -22.297 -19.188 1 95.62 67 SER B CA 1
ATOM 1619 C C . SER B 1 67 ? 2.967 -21.109 -19.422 1 95.62 67 SER B C 1
ATOM 1621 O O . SER B 1 67 ? 3.34 -20.828 -20.562 1 95.62 67 SER B O 1
ATOM 1623 N N . GLY B 1 68 ? 3.367 -20.406 -18.453 1 94.19 68 GLY B N 1
ATOM 1624 C CA . GLY B 1 68 ? 4.277 -19.281 -18.578 1 94.19 68 GLY B CA 1
ATOM 1625 C C . GLY B 1 68 ? 5.734 -19.672 -18.438 1 94.19 68 GLY B C 1
ATOM 1626 O O . GLY B 1 68 ? 6.09 -20.828 -18.594 1 94.19 68 GLY B O 1
ATOM 1627 N N . ASN B 1 69 ? 6.605 -18.672 -18.312 1 96.12 69 ASN B N 1
ATOM 1628 C CA . ASN B 1 69 ? 8.031 -18.828 -18.047 1 96.12 69 ASN B CA 1
ATOM 1629 C C . ASN B 1 69 ? 8.383 -18.359 -16.625 1 96.12 69 ASN B C 1
ATOM 1631 O O . ASN B 1 69 ? 8.375 -17.172 -16.344 1 96.12 69 ASN B O 1
ATOM 1635 N N . ILE B 1 70 ? 8.758 -19.297 -15.742 1 96.88 70 ILE B N 1
ATOM 1636 C CA . ILE B 1 70 ? 8.914 -18.984 -14.328 1 96.88 70 ILE B CA 1
ATOM 1637 C C . ILE B 1 70 ? 10.125 -18.078 -14.133 1 96.88 70 ILE B C 1
ATOM 1639 O O . ILE B 1 70 ? 10.219 -17.375 -13.125 1 96.88 70 ILE B O 1
ATOM 1643 N N . GLN B 1 71 ? 11.078 -18 -15.117 1 97.56 71 GLN B N 1
ATOM 1644 C CA . GLN B 1 71 ? 12.297 -17.203 -14.992 1 97.56 71 GLN B CA 1
ATOM 1645 C C . GLN B 1 71 ? 12.07 -15.766 -15.438 1 97.56 71 GLN B C 1
ATOM 1647 O O . GLN B 1 71 ? 12.852 -14.875 -15.109 1 97.56 71 GLN B O 1
ATOM 1652 N N . ARG B 1 72 ? 10.984 -15.555 -16.188 1 97.75 72 ARG B N 1
ATOM 1653 C CA . ARG B 1 72 ? 10.773 -14.234 -16.781 1 97.75 72 ARG B CA 1
ATOM 1654 C C . ARG B 1 72 ? 9.547 -13.562 -16.188 1 97.75 72 ARG B C 1
ATOM 1656 O O . ARG B 1 72 ? 9.484 -12.336 -16.094 1 97.75 72 ARG B O 1
ATOM 1663 N N . THR B 1 73 ? 8.547 -14.383 -15.828 1 98.06 73 THR B N 1
ATOM 1664 C CA . THR B 1 73 ? 7.324 -13.836 -15.258 1 98.06 73 THR B CA 1
ATOM 1665 C C . THR B 1 73 ? 7.574 -13.32 -13.844 1 98.06 73 THR B C 1
ATOM 1667 O O . THR B 1 73 ? 8.0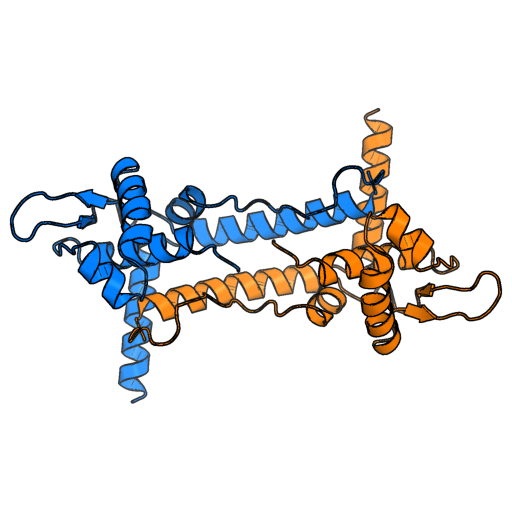7 -14.062 -12.984 1 98.06 73 THR B O 1
ATOM 1670 N N . THR B 1 74 ? 7.277 -12.039 -13.594 1 98.5 74 THR B N 1
ATOM 1671 C CA . THR B 1 74 ? 7.508 -11.438 -12.281 1 98.5 74 THR B CA 1
ATOM 1672 C C . THR B 1 74 ? 6.203 -11.344 -11.492 1 98.5 74 THR B C 1
ATOM 1674 O O . THR B 1 74 ? 5.121 -11.547 -12.047 1 98.5 74 THR B O 1
ATOM 1677 N N . LEU B 1 75 ? 6.285 -11.078 -10.234 1 98.25 75 LEU B N 1
ATOM 1678 C CA . LEU B 1 75 ? 5.094 -10.875 -9.422 1 98.25 75 LEU B CA 1
ATOM 1679 C C . LEU B 1 75 ? 4.301 -9.664 -9.906 1 98.25 75 LEU B C 1
ATOM 1681 O O . LEU B 1 75 ? 3.07 -9.656 -9.836 1 98.25 75 LEU B O 1
ATOM 1685 N N . LEU B 1 76 ? 5.043 -8.656 -10.367 1 97.81 76 LEU B N 1
ATOM 1686 C CA . LEU B 1 76 ? 4.379 -7.461 -10.883 1 97.81 76 LEU B CA 1
ATOM 1687 C C . LEU B 1 76 ? 3.494 -7.805 -12.078 1 97.81 76 LEU B C 1
ATOM 1689 O O . LEU B 1 76 ? 2.375 -7.297 -12.195 1 97.81 76 LEU B O 1
ATOM 1693 N N . ASP B 1 77 ? 4.02 -8.68 -12.953 1 97.5 77 ASP B N 1
ATOM 1694 C CA . ASP B 1 77 ? 3.273 -9.086 -14.141 1 97.5 77 ASP B CA 1
ATOM 1695 C C . ASP B 1 77 ? 1.896 -9.625 -13.758 1 97.5 77 ASP B C 1
ATOM 1697 O O . ASP B 1 77 ? 0.918 -9.406 -14.484 1 97.5 77 ASP B O 1
ATOM 1701 N N . ILE B 1 78 ? 1.776 -10.305 -12.656 1 97.94 78 ILE B N 1
ATOM 1702 C CA . ILE B 1 78 ? 0.532 -10.93 -12.227 1 97.94 78 ILE B CA 1
ATOM 1703 C C . ILE B 1 78 ? -0.356 -9.898 -11.539 1 97.94 78 ILE B C 1
ATOM 1705 O O . ILE B 1 78 ? -1.526 -9.742 -11.891 1 97.94 78 ILE B O 1
ATOM 1709 N N . ILE B 1 79 ? 0.186 -9.18 -10.617 1 96.88 79 ILE B N 1
ATOM 1710 C CA . ILE B 1 79 ? -0.569 -8.258 -9.773 1 96.88 79 ILE B CA 1
ATOM 1711 C C . ILE B 1 79 ? -1.208 -7.172 -10.633 1 96.88 79 ILE B C 1
ATOM 1713 O O . ILE B 1 79 ? -2.377 -6.828 -10.438 1 96.88 79 ILE B O 1
ATOM 1717 N N . GLN B 1 80 ? -0.49 -6.645 -11.609 1 95.94 80 GLN B N 1
ATOM 1718 C CA . GLN B 1 80 ? -0.945 -5.504 -12.398 1 95.94 80 GLN B CA 1
ATOM 1719 C C . GLN B 1 80 ? -2.119 -5.891 -13.297 1 95.94 80 GLN B C 1
ATOM 1721 O O . GLN B 1 80 ? -2.791 -5.02 -13.852 1 95.94 80 GLN B O 1
ATOM 1726 N N . MET B 1 81 ? -2.363 -7.133 -13.422 1 96.06 81 MET B N 1
ATOM 1727 C CA . MET B 1 81 ? -3.525 -7.586 -14.18 1 96.06 81 MET B CA 1
ATOM 1728 C C . MET B 1 81 ? -4.816 -7.273 -13.438 1 96.06 81 MET B C 1
ATOM 1730 O O . MET B 1 81 ? -5.879 -7.156 -14.047 1 96.06 81 MET B O 1
ATOM 1734 N N . PHE B 1 82 ? -4.766 -7.125 -12.172 1 95 82 PHE B N 1
ATOM 1735 C CA . PHE B 1 82 ? -5.992 -7.105 -11.383 1 95 82 PHE B CA 1
ATOM 1736 C C . PHE B 1 82 ? -6.102 -5.816 -10.586 1 95 82 PHE B C 1
ATOM 1738 O O . PHE B 1 82 ? -7.129 -5.555 -9.953 1 95 82 PHE B O 1
ATOM 1745 N N . GLU B 1 83 ? -5.051 -5.055 -10.461 1 89.19 83 GLU B N 1
ATOM 1746 C CA . GLU B 1 83 ? -5.184 -3.818 -9.695 1 89.19 83 GLU B CA 1
ATOM 1747 C C . GLU B 1 83 ? -4.207 -2.756 -10.195 1 89.19 83 GLU B C 1
ATOM 1749 O O . GLU B 1 83 ? -3.166 -3.082 -10.766 1 89.19 83 GLU B O 1
ATOM 1754 N N . ASN B 1 84 ? -4.633 -1.483 -9.945 1 86.81 84 ASN B N 1
ATOM 1755 C CA . ASN B 1 84 ? -3.799 -0.323 -10.242 1 86.81 84 ASN B CA 1
ATOM 1756 C C . ASN B 1 84 ? -2.873 0.011 -9.07 1 86.81 84 ASN B C 1
ATOM 1758 O O . ASN B 1 84 ? -3.34 0.299 -7.969 1 86.81 84 ASN B O 1
ATOM 1762 N N . LEU B 1 85 ? -1.58 -0.146 -9.305 1 85.5 85 LEU B N 1
ATOM 1763 C CA . LEU B 1 85 ? -0.604 0.08 -8.25 1 85.5 85 LEU B CA 1
ATOM 1764 C C . LEU B 1 85 ? -0.264 1.562 -8.125 1 85.5 85 LEU B C 1
ATOM 1766 O O . LEU B 1 85 ? 0.619 1.94 -7.355 1 85.5 85 LEU B O 1
ATOM 1770 N N . GLU B 1 86 ? -1.01 2.348 -8.805 1 84 86 GLU B N 1
ATOM 1771 C CA . GLU B 1 86 ? -0.84 3.791 -8.672 1 84 86 GLU B CA 1
ATOM 1772 C C . GLU B 1 86 ? -1.662 4.336 -7.508 1 84 86 GLU B C 1
ATOM 1774 O O . GLU B 1 86 ? -2.789 3.896 -7.273 1 84 86 GLU B O 1
ATOM 1779 N N . SER B 1 87 ? -0.984 5.188 -6.758 1 76.94 87 SER B N 1
ATOM 1780 C CA . SER B 1 87 ? -1.61 5.785 -5.582 1 76.94 87 SER B CA 1
ATOM 1781 C C . SER B 1 87 ? -2.84 6.602 -5.965 1 76.94 87 SER B C 1
ATOM 1783 O O . SER B 1 87 ? -2.84 7.289 -6.988 1 76.94 87 SER B O 1
ATOM 1785 N N . GLU B 1 88 ? -3.98 6.242 -5.305 1 73.12 88 GLU B N 1
ATOM 1786 C CA . GLU B 1 88 ? -5.125 7.145 -5.387 1 73.12 88 GLU B CA 1
ATOM 1787 C C . GLU B 1 88 ? -5.402 7.809 -4.043 1 73.12 88 GLU B C 1
ATOM 1789 O O . GLU B 1 88 ? -5.949 7.176 -3.135 1 73.12 88 GLU B O 1
ATOM 1794 N N . LEU B 1 89 ? -4.602 8.883 -3.662 1 74.88 89 LEU B N 1
ATOM 1795 C CA . LEU B 1 89 ? -4.984 9.625 -2.467 1 74.88 89 LEU B CA 1
ATOM 1796 C C . LEU B 1 89 ? -6.441 10.07 -2.551 1 74.88 89 LEU B C 1
ATOM 1798 O O . LEU B 1 89 ? -6.836 10.742 -3.506 1 74.88 89 LEU B O 1
ATOM 1802 N N . ASP B 1 90 ? -7.352 9.266 -2.027 1 69.5 90 ASP B N 1
ATOM 1803 C CA . ASP B 1 90 ? -8.789 9.492 -2.096 1 69.5 90 ASP B CA 1
ATOM 1804 C C . ASP B 1 90 ? -9.148 10.875 -1.558 1 69.5 90 ASP B C 1
ATOM 1806 O O . ASP B 1 90 ? -9.562 11.008 -0.405 1 69.5 90 ASP B O 1
ATOM 1810 N N . VAL B 1 91 ? -8.766 11.852 -2.207 1 64.19 91 VAL B N 1
ATOM 1811 C CA . VAL B 1 91 ? -9.203 13.188 -1.823 1 64.19 91 VAL B CA 1
ATOM 1812 C C . VAL B 1 91 ? -10.602 13.453 -2.369 1 64.19 91 VAL B C 1
ATOM 1814 O O . VAL B 1 91 ? -10.914 13.078 -3.502 1 64.19 91 VAL B O 1
ATOM 1817 N N . PRO B 1 92 ? -11.516 13.672 -1.433 1 59.75 92 PRO B N 1
ATOM 1818 C CA . PRO B 1 92 ? -12.875 13.906 -1.912 1 59.75 92 PRO B CA 1
ATOM 1819 C C . PRO B 1 92 ? -12.922 14.812 -3.141 1 59.75 92 PRO B C 1
ATOM 1821 O O . PRO B 1 92 ? -12.133 15.75 -3.25 1 59.75 92 PRO B O 1
ATOM 1824 N N . HIS B 1 93 ? -13.695 14.398 -4.16 1 55.31 93 HIS B N 1
ATOM 1825 C CA . HIS B 1 93 ? -14.008 15.164 -5.363 1 55.31 93 HIS B CA 1
ATOM 1826 C C . HIS B 1 93 ? -14.531 16.547 -5.012 1 55.31 93 HIS B C 1
ATOM 1828 O O . HIS B 1 93 ? -15.344 16.703 -4.094 1 55.31 93 HIS B O 1
ATOM 1834 N N . GLY B 1 94 ? -13.914 17.609 -5.68 1 53.97 94 GLY B N 1
ATOM 1835 C CA . GLY B 1 94 ? -14.43 18.953 -5.48 1 53.97 94 GLY B CA 1
ATOM 1836 C C . GLY B 1 94 ? -13.594 19.781 -4.508 1 53.97 94 GLY B C 1
ATOM 1837 O O . GLY B 1 94 ? -13.922 20.922 -4.215 1 53.97 94 GLY B O 1
ATOM 1838 N N . SER B 1 95 ? -12.852 19.047 -3.754 1 55.22 95 SER B N 1
ATOM 1839 C CA . SER B 1 95 ? -12.016 19.875 -2.885 1 55.22 95 SER B CA 1
ATOM 1840 C C . SER B 1 95 ? -11.328 20.984 -3.668 1 55.22 95 SER B C 1
ATOM 1842 O O . SER B 1 95 ? -10.852 20.766 -4.785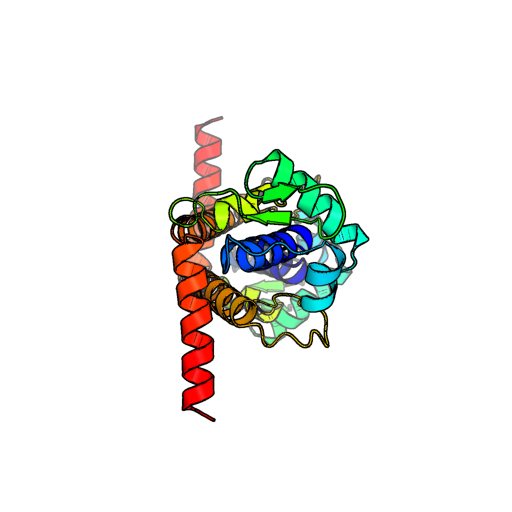 1 55.22 95 SER B O 1
ATOM 1844 N N . PRO B 1 96 ? -11.836 22.141 -3.537 1 52.06 96 PRO B N 1
ATOM 1845 C CA . PRO B 1 96 ? -11.133 23.219 -4.219 1 52.06 96 PRO B CA 1
ATOM 1846 C C . PRO B 1 96 ? -9.633 22.984 -4.332 1 52.06 96 PRO B C 1
ATOM 1848 O O . PRO B 1 96 ? -8.883 23.891 -4.727 1 52.06 96 PRO B O 1
ATOM 1851 N N . LEU B 1 97 ? -9.133 21.922 -3.799 1 52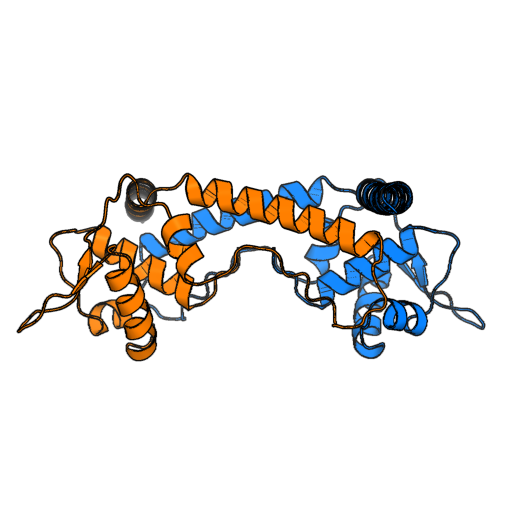.94 97 LEU B N 1
ATOM 1852 C CA . LEU B 1 97 ? -7.793 21.859 -3.221 1 52.94 97 LEU B CA 1
ATOM 1853 C C . LEU B 1 97 ? -6.75 21.547 -4.293 1 52.94 97 LEU B C 1
ATOM 1855 O O . LEU B 1 97 ? -6.559 20.375 -4.652 1 52.94 97 LEU B O 1
ATOM 1859 N N . ASP B 1 98 ? -6.621 22.078 -5.359 1 58.62 98 ASP B N 1
ATOM 1860 C CA . ASP B 1 98 ? -5.23 21.953 -5.793 1 58.62 98 ASP B CA 1
ATOM 1861 C C . ASP B 1 98 ? -4.273 22.484 -4.727 1 58.62 98 ASP B C 1
ATOM 1863 O O . ASP B 1 98 ? -3.76 23.594 -4.836 1 58.62 98 ASP B O 1
ATOM 1867 N N . VAL B 1 99 ? -4.281 21.875 -3.434 1 75.5 99 VAL B N 1
ATOM 1868 C CA . VAL B 1 99 ? -3.441 22.359 -2.346 1 75.5 99 VAL B CA 1
ATOM 1869 C C . VAL B 1 99 ? -2.025 21.797 -2.502 1 75.5 99 VAL B C 1
ATOM 1871 O O . VAL B 1 99 ? -1.841 20.625 -2.828 1 75.5 99 VAL B O 1
ATOM 1874 N N . PRO B 1 100 ? -1.104 22.688 -2.801 1 86.12 100 PRO B N 1
ATOM 1875 C CA . PRO B 1 100 ? 0.313 22.328 -2.879 1 86.12 100 PRO B CA 1
ATOM 1876 C C . PRO B 1 100 ? 0.665 21.125 -1.995 1 86.12 100 PRO B C 1
ATOM 1878 O O . PRO B 1 100 ? 1.467 20.281 -2.391 1 86.12 100 PRO B O 1
ATOM 1881 N N . ILE B 1 101 ? -0.006 20.984 -0.885 1 89.19 101 ILE B N 1
ATOM 1882 C CA . ILE B 1 101 ? 0.25 19.891 0.047 1 89.19 101 ILE B CA 1
ATOM 1883 C C . ILE B 1 101 ? -0.219 18.578 -0.562 1 89.19 101 ILE B C 1
ATOM 1885 O O . ILE B 1 101 ? 0.497 17.578 -0.516 1 89.19 101 ILE B O 1
ATOM 1889 N N . LEU B 1 102 ? -1.387 18.594 -1.157 1 86.38 102 LEU B N 1
ATOM 1890 C CA . LEU B 1 102 ? -1.927 17.391 -1.783 1 86.38 102 LEU B CA 1
ATOM 1891 C C . LEU B 1 102 ? -1.011 16.906 -2.9 1 86.38 102 LEU B C 1
ATOM 1893 O O . LEU B 1 102 ? -0.744 15.711 -3.008 1 86.38 102 LEU B O 1
ATOM 1897 N N . GLU B 1 103 ? -0.6 17.797 -3.717 1 87.62 103 GLU B N 1
ATOM 1898 C CA . GLU B 1 103 ? 0.28 17.438 -4.824 1 87.62 103 GLU B CA 1
ATOM 1899 C C . GLU B 1 103 ? 1.592 16.844 -4.32 1 87.62 103 GLU B C 1
ATOM 1901 O O . GLU B 1 103 ? 2.127 15.914 -4.922 1 87.62 103 GLU B O 1
ATOM 1906 N N . GLU B 1 104 ? 2.115 17.438 -3.303 1 92.25 104 GLU B N 1
ATOM 1907 C CA . GLU B 1 104 ? 3.354 16.922 -2.721 1 92.25 104 GLU B CA 1
ATOM 1908 C C . GLU B 1 104 ? 3.16 15.516 -2.158 1 92.25 104 GLU B C 1
ATOM 1910 O O . GLU B 1 104 ? 3.984 14.633 -2.391 1 92.25 104 GLU B O 1
ATOM 1915 N N . LEU B 1 105 ? 2.07 15.375 -1.444 1 92.25 105 LEU B N 1
ATOM 1916 C CA . LEU B 1 105 ? 1.788 14.062 -0.878 1 92.25 105 LEU B CA 1
ATOM 1917 C C . LEU B 1 105 ? 1.57 13.031 -1.979 1 92.25 105 LEU B C 1
ATOM 1919 O O . LEU B 1 105 ? 1.989 11.883 -1.85 1 92.25 105 LEU B O 1
ATOM 1923 N N . LYS B 1 106 ? 0.898 13.445 -3.043 1 90.38 106 LYS B N 1
ATOM 1924 C CA . LYS B 1 106 ? 0.727 12.57 -4.199 1 90.38 106 LYS B CA 1
ATOM 1925 C C . LYS B 1 106 ? 2.074 12.164 -4.785 1 90.38 106 LYS B C 1
ATOM 1927 O O . LYS B 1 106 ? 2.271 11.008 -5.16 1 90.38 106 LYS B O 1
ATOM 1932 N N . SER B 1 107 ? 2.934 13.109 -4.914 1 92.62 107 SER B N 1
ATOM 1933 C CA . SER B 1 107 ? 4.266 12.828 -5.445 1 92.62 107 SER B CA 1
ATOM 1934 C C . SER B 1 107 ? 5.008 11.82 -4.582 1 92.62 107 SER B C 1
ATOM 1936 O O . SER B 1 107 ? 5.629 10.891 -5.102 1 92.62 107 SER B O 1
ATOM 1938 N N . ILE B 1 108 ? 4.941 12 -3.32 1 94.31 108 ILE B N 1
ATOM 1939 C CA . ILE B 1 108 ? 5.59 11.094 -2.387 1 94.31 108 ILE B CA 1
ATOM 1940 C C . ILE B 1 108 ? 4.969 9.703 -2.504 1 94.31 108 ILE B C 1
ATOM 1942 O O . ILE B 1 108 ? 5.684 8.695 -2.553 1 94.31 108 ILE B O 1
ATOM 1946 N N . ALA B 1 109 ? 3.67 9.625 -2.537 1 93.12 109 ALA B N 1
ATOM 1947 C CA . ALA B 1 109 ? 2.959 8.359 -2.697 1 93.12 109 ALA B CA 1
ATOM 1948 C C . ALA B 1 109 ? 3.375 7.656 -3.986 1 93.12 109 ALA B C 1
ATOM 1950 O O . ALA B 1 109 ? 3.59 6.441 -3.996 1 93.12 109 ALA B O 1
ATOM 1951 N N . ASN B 1 110 ? 3.488 8.43 -5.039 1 93.31 110 ASN B N 1
ATOM 1952 C CA . ASN B 1 110 ? 3.908 7.875 -6.324 1 93.31 110 ASN B CA 1
ATOM 1953 C C . ASN B 1 110 ? 5.316 7.289 -6.246 1 93.31 110 ASN B C 1
ATOM 1955 O O . ASN B 1 110 ? 5.598 6.262 -6.867 1 93.31 110 ASN B O 1
ATOM 1959 N N . GLU B 1 111 ? 6.168 7.977 -5.57 1 94.25 111 GLU B N 1
ATOM 1960 C CA . GLU B 1 111 ? 7.52 7.465 -5.383 1 94.25 111 GLU B CA 1
ATOM 1961 C C . GLU B 1 111 ? 7.504 6.109 -4.676 1 94.25 111 GLU B C 1
ATOM 1963 O O . GLU B 1 111 ? 8.227 5.191 -5.07 1 94.25 111 GLU B O 1
ATOM 1968 N N . ILE B 1 112 ? 6.758 6.008 -3.654 1 94.44 112 ILE B N 1
ATOM 1969 C CA . ILE B 1 112 ? 6.637 4.754 -2.916 1 94.44 112 ILE B CA 1
ATOM 1970 C C . ILE B 1 112 ? 6.066 3.672 -3.83 1 94.44 112 ILE B C 1
ATOM 1972 O O . ILE B 1 112 ? 6.539 2.535 -3.828 1 94.44 112 ILE B O 1
ATOM 1976 N N . ASP B 1 113 ? 5.035 4.031 -4.617 1 93.75 113 ASP B N 1
ATOM 1977 C CA . ASP B 1 113 ? 4.457 3.088 -5.57 1 93.75 113 ASP B CA 1
ATOM 1978 C C . ASP B 1 113 ? 5.504 2.602 -6.57 1 93.75 113 ASP B C 1
ATOM 1980 O O . ASP B 1 113 ? 5.559 1.412 -6.887 1 93.75 113 ASP B O 1
ATOM 1984 N N . ASP B 1 114 ? 6.301 3.523 -7.031 1 95.25 114 ASP B N 1
ATOM 1985 C CA . ASP B 1 114 ? 7.348 3.174 -7.988 1 95.25 114 ASP B CA 1
ATOM 1986 C C . ASP B 1 114 ? 8.359 2.213 -7.367 1 95.25 114 ASP B C 1
ATOM 1988 O O . ASP B 1 114 ? 8.82 1.276 -8.023 1 95.25 114 ASP B O 1
ATOM 1992 N N . LEU B 1 115 ? 8.695 2.447 -6.168 1 94.94 115 LEU B N 1
ATOM 1993 C CA . LEU B 1 115 ? 9.602 1.548 -5.461 1 94.94 115 LEU B CA 1
ATOM 1994 C C . LEU B 1 115 ? 8.977 0.167 -5.297 1 94.94 115 LEU B C 1
ATOM 1996 O O . LEU B 1 115 ? 9.648 -0.85 -5.488 1 94.94 115 LEU B O 1
ATOM 2000 N N . THR B 1 116 ? 7.738 0.126 -4.91 1 94.88 116 THR B N 1
ATOM 2001 C CA . THR B 1 116 ? 7.008 -1.129 -4.766 1 94.88 116 THR B CA 1
ATOM 2002 C C . THR B 1 116 ? 7.012 -1.91 -6.078 1 94.88 116 THR B C 1
ATOM 2004 O O . THR B 1 116 ? 7.344 -3.098 -6.098 1 94.88 116 THR B O 1
ATOM 2007 N N . LYS B 1 117 ? 6.684 -1.19 -7.148 1 96.06 117 LYS B N 1
ATOM 2008 C CA . LYS B 1 117 ? 6.672 -1.816 -8.469 1 96.06 117 LYS B CA 1
ATOM 2009 C C . LYS B 1 117 ? 8.047 -2.357 -8.828 1 96.06 117 LYS B C 1
ATOM 2011 O O . LYS B 1 117 ? 8.164 -3.453 -9.383 1 96.06 117 LYS B O 1
ATOM 2016 N N . ALA B 1 118 ? 9.047 -1.592 -8.547 1 96.69 118 ALA B N 1
ATOM 2017 C CA . ALA B 1 118 ? 10.414 -2.002 -8.859 1 96.69 118 ALA B CA 1
ATOM 2018 C C . ALA B 1 118 ? 10.781 -3.293 -8.133 1 96.69 118 ALA B C 1
ATOM 2020 O O . ALA B 1 118 ? 11.352 -4.207 -8.734 1 96.69 118 ALA B O 1
ATOM 2021 N N . VAL B 1 119 ? 10.43 -3.387 -6.871 1 96.5 119 VAL B N 1
ATOM 2022 C CA . VAL B 1 119 ? 10.711 -4.59 -6.09 1 96.5 119 VAL B CA 1
ATOM 2023 C C . VAL B 1 119 ? 9.969 -5.777 -6.688 1 96.5 119 VAL B C 1
ATOM 2025 O O . VAL B 1 119 ? 10.562 -6.832 -6.938 1 96.5 119 VAL B O 1
ATOM 2028 N N . LEU B 1 120 ? 8.695 -5.645 -6.953 1 97.38 120 LEU B N 1
ATOM 2029 C CA . LEU B 1 120 ? 7.863 -6.723 -7.465 1 97.38 120 LEU B CA 1
ATOM 2030 C C . LEU B 1 120 ? 8.328 -7.156 -8.852 1 97.38 120 LEU B C 1
ATOM 2032 O O . LEU B 1 120 ? 8.195 -8.328 -9.219 1 97.38 120 LEU B O 1
ATOM 2036 N N . ASP B 1 121 ? 8.898 -6.211 -9.641 1 97.81 121 ASP B N 1
ATOM 2037 C CA . ASP B 1 121 ? 9.359 -6.457 -11 1 97.81 121 ASP B CA 1
ATOM 2038 C C . ASP B 1 121 ? 10.672 -7.246 -11 1 97.81 121 ASP B C 1
ATOM 2040 O O . ASP B 1 121 ? 11.031 -7.863 -12 1 97.81 121 ASP B O 1
ATOM 2044 N N . THR B 1 122 ? 11.352 -7.254 -9.906 1 97.75 122 THR B N 1
ATOM 2045 C CA . THR B 1 122 ? 12.633 -7.941 -9.828 1 97.75 122 THR B CA 1
ATOM 2046 C C . THR B 1 122 ? 12.453 -9.375 -9.352 1 97.75 122 THR B C 1
ATOM 2048 O O . THR B 1 122 ? 13.375 -10.188 -9.43 1 97.75 122 THR B O 1
ATOM 2051 N N . ILE B 1 123 ? 11.32 -9.734 -8.82 1 98.38 123 ILE B N 1
ATOM 2052 C CA . ILE B 1 123 ? 11.086 -11.062 -8.266 1 98.38 123 ILE B CA 1
ATOM 2053 C C . ILE B 1 123 ? 10.344 -11.922 -9.281 1 98.38 123 ILE B C 1
ATOM 2055 O O . ILE B 1 123 ? 9.148 -11.727 -9.516 1 98.38 123 ILE B O 1
ATOM 2059 N N . THR B 1 124 ? 11.008 -12.859 -9.781 1 98.5 124 THR B N 1
ATOM 2060 C CA . THR B 1 124 ? 10.391 -13.805 -10.711 1 98.5 124 THR B CA 1
ATOM 2061 C C . THR B 1 124 ? 9.648 -14.898 -9.945 1 98.5 124 THR B C 1
ATOM 2063 O O . THR B 1 124 ? 9.82 -15.047 -8.734 1 98.5 124 THR B O 1
ATOM 2066 N N . LEU B 1 125 ? 8.797 -15.672 -10.695 1 98 125 LEU B N 1
ATOM 2067 C CA . LEU B 1 125 ? 8.133 -16.812 -10.094 1 98 125 LEU B CA 1
ATOM 2068 C C . LEU B 1 125 ? 9.148 -17.828 -9.57 1 98 125 LEU B C 1
ATOM 2070 O O . LEU B 1 125 ? 8.953 -18.422 -8.508 1 98 125 LEU B O 1
ATOM 2074 N N . GLU B 1 126 ? 10.188 -17.969 -10.359 1 97.69 126 GLU B N 1
ATOM 2075 C CA . GLU B 1 126 ? 11.234 -18.891 -9.938 1 97.69 126 GLU B CA 1
ATOM 2076 C C . GLU B 1 126 ? 11.812 -18.484 -8.586 1 97.69 126 GLU B C 1
ATOM 2078 O O . GLU B 1 126 ? 11.953 -19.328 -7.688 1 97.69 126 GLU B O 1
ATOM 2083 N N . THR B 1 127 ? 12.164 -17.219 -8.445 1 97.56 127 THR B N 1
ATOM 2084 C CA . THR B 1 127 ? 12.734 -16.703 -7.203 1 97.56 127 THR B CA 1
ATOM 2085 C C . THR B 1 127 ? 11.758 -16.875 -6.047 1 97.56 127 THR B C 1
ATOM 2087 O O . THR B 1 127 ? 12.141 -17.312 -4.957 1 97.56 127 THR B O 1
ATOM 2090 N N . ALA B 1 128 ? 10.523 -16.562 -6.289 1 97.12 128 ALA B N 1
ATOM 2091 C CA . ALA B 1 128 ? 9.5 -16.672 -5.254 1 97.12 128 ALA B CA 1
ATOM 2092 C C . ALA B 1 128 ? 9.32 -18.125 -4.82 1 97.12 128 ALA B C 1
ATOM 2094 O O . ALA B 1 128 ? 9.188 -18.422 -3.629 1 97.12 128 ALA B O 1
ATOM 2095 N N . LEU B 1 129 ? 9.273 -19.016 -5.781 1 96.19 129 LEU B N 1
ATOM 2096 C CA . LEU B 1 129 ? 9.109 -20.438 -5.48 1 96.19 129 LEU B CA 1
ATOM 2097 C C . LEU B 1 129 ? 10.305 -20.969 -4.703 1 96.19 129 LEU B C 1
ATOM 2099 O O . LEU B 1 129 ? 10.148 -21.781 -3.793 1 96.19 129 LEU B O 1
ATOM 2103 N N . LYS B 1 130 ? 11.484 -20.547 -5.098 1 96.31 130 LYS B N 1
ATOM 2104 C CA . LYS B 1 130 ? 12.68 -20.922 -4.344 1 96.31 130 LYS B CA 1
ATOM 2105 C C . LYS B 1 130 ? 12.594 -20.438 -2.898 1 96.31 130 LYS B C 1
ATOM 2107 O O . LYS B 1 130 ? 12.93 -21.172 -1.969 1 96.31 130 LYS B O 1
ATOM 2112 N N . GLY B 1 131 ? 12.148 -19.188 -2.758 1 95 131 GLY B N 1
ATOM 2113 C CA . GLY B 1 131 ? 11.953 -18.656 -1.42 1 95 131 GLY B CA 1
ATOM 2114 C C . GLY B 1 131 ? 10.961 -19.453 -0.597 1 95 131 GLY B C 1
ATOM 2115 O O . GLY B 1 131 ? 11.188 -19.703 0.589 1 95 131 GLY B O 1
ATOM 2116 N N . ALA B 1 132 ? 9.891 -19.875 -1.206 1 92.25 132 ALA B N 1
ATOM 2117 C CA . ALA B 1 132 ? 8.867 -20.656 -0.53 1 92.25 132 ALA B CA 1
ATOM 2118 C C . ALA B 1 132 ? 9.414 -22.016 -0.078 1 92.25 132 ALA B C 1
ATOM 2120 O O . ALA B 1 132 ? 9.094 -22.484 1.013 1 92.25 132 ALA B O 1
ATOM 2121 N N . ARG B 1 133 ? 10.188 -22.625 -0.883 1 91.25 133 ARG B N 1
ATOM 2122 C CA . ARG B 1 133 ? 10.781 -23.922 -0.552 1 91.25 133 ARG B CA 1
ATOM 2123 C C . ARG B 1 133 ? 11.734 -23.797 0.632 1 91.25 133 ARG B C 1
ATOM 2125 O O . ARG B 1 133 ? 11.805 -24.688 1.474 1 91.25 133 ARG B O 1
ATOM 2132 N N . GLN B 1 134 ? 12.438 -22.656 0.664 1 89.75 134 GLN B N 1
ATOM 2133 C CA . GLN B 1 134 ? 13.406 -22.438 1.734 1 89.75 134 GLN B CA 1
ATOM 2134 C C . GLN B 1 134 ? 12.703 -22.219 3.072 1 89.75 134 GLN B C 1
ATOM 2136 O O . GLN B 1 134 ? 13.258 -22.531 4.129 1 89.75 134 GLN B O 1
ATOM 2141 N N . ARG B 1 135 ? 11.594 -21.656 3.016 1 82.38 135 ARG B N 1
ATOM 2142 C CA . ARG B 1 135 ? 10.836 -21.438 4.242 1 82.38 135 ARG B CA 1
ATOM 2143 C C . ARG B 1 135 ? 10.383 -22.766 4.852 1 82.38 135 ARG B C 1
ATOM 2145 O O . ARG B 1 135 ? 10.297 -22.891 6.074 1 82.38 135 ARG B O 1
ATOM 2152 N N . VAL B 1 136 ? 9.992 -23.75 4.145 1 72.44 136 VAL B N 1
ATOM 2153 C CA . VAL B 1 136 ? 9.609 -25.078 4.59 1 72.44 136 VAL B CA 1
ATOM 2154 C C . VAL B 1 136 ? 10.805 -25.766 5.242 1 72.44 136 VAL B C 1
ATOM 2156 O O . VAL B 1 136 ? 10.656 -26.438 6.27 1 72.44 136 VAL B O 1
ATOM 2159 N N . GLU B 1 137 ? 11.883 -25.594 4.609 1 72.19 137 GLU B N 1
ATOM 2160 C CA . GLU B 1 137 ? 13.086 -26.25 5.109 1 72.19 137 GLU B CA 1
ATOM 2161 C C . GLU B 1 137 ? 13.508 -25.688 6.465 1 72.19 137 GLU B C 1
ATOM 2163 O O . GLU B 1 137 ? 13.953 -26.422 7.34 1 72.19 137 GLU B O 1
ATOM 2168 N N . ILE B 1 138 ? 13.328 -24.422 6.605 1 63.69 138 ILE B N 1
ATOM 2169 C CA . ILE B 1 138 ? 13.695 -23.797 7.871 1 63.69 138 ILE B CA 1
ATOM 2170 C C . ILE B 1 138 ? 12.742 -24.25 8.969 1 63.69 138 ILE B C 1
ATOM 2172 O O . ILE B 1 138 ? 13.156 -24.484 10.109 1 63.69 138 ILE B O 1
ATOM 2176 N N . ARG B 1 139 ? 11.523 -24.375 8.711 1 66.81 139 ARG B N 1
ATOM 2177 C CA . ARG B 1 139 ? 10.555 -24.828 9.703 1 66.81 139 ARG B CA 1
ATOM 2178 C C . ARG B 1 139 ? 10.836 -26.281 10.109 1 66.81 139 ARG B C 1
ATOM 2180 O O . ARG B 1 139 ? 10.594 -26.656 11.258 1 66.81 139 ARG B O 1
ATOM 2187 N N . THR B 1 140 ? 11.141 -27.031 9.133 1 63.31 140 THR B N 1
ATOM 2188 C CA . THR B 1 140 ? 11.406 -28.438 9.414 1 63.31 140 THR B CA 1
ATOM 2189 C C . THR B 1 140 ? 12.664 -28.594 10.266 1 63.31 140 THR B C 1
ATOM 2191 O O . THR B 1 140 ? 12.773 -29.516 11.07 1 63.31 140 THR B O 1
ATOM 2194 N N . GLN B 1 141 ? 13.578 -27.656 10.078 1 63.53 141 GLN B N 1
ATOM 2195 C CA . GLN B 1 141 ? 14.797 -27.766 10.875 1 63.53 141 GLN B CA 1
ATOM 2196 C C . GLN B 1 141 ? 14.57 -27.25 12.297 1 63.53 141 GLN B C 1
ATOM 2198 O O . GLN B 1 141 ? 15.258 -27.672 13.227 1 63.53 141 GLN B O 1
ATOM 2203 N N . ASN B 1 142 ? 13.609 -26.297 12.391 1 58.81 142 ASN B N 1
ATOM 2204 C CA . ASN B 1 142 ? 13.391 -25.75 13.727 1 58.81 142 ASN B CA 1
ATOM 2205 C C . ASN B 1 142 ? 12.414 -26.609 14.531 1 58.81 142 ASN B C 1
ATOM 2207 O O . ASN B 1 142 ? 12.141 -26.312 15.695 1 58.81 142 ASN B O 1
ATOM 2211 N N . ASN B 1 143 ? 11.578 -27.453 13.867 1 50.75 143 ASN B N 1
ATOM 2212 C CA . ASN B 1 143 ? 10.789 -28.406 14.625 1 50.75 143 ASN B CA 1
ATOM 2213 C C . ASN B 1 143 ? 11.602 -29.641 14.984 1 50.75 143 ASN B C 1
ATOM 2215 O O . ASN B 1 143 ? 12.305 -30.203 14.141 1 50.75 143 ASN B O 1
#

Sequence (286 aa):
MRLNKASLFALFAVLELASDPERQLSTGEIASKYGVSPHHLAKIMRDLVHEGLVQAVRGVGGGYRFSGNIQRTTLLDIIQMFENLESELDVPHGSPLDVPILEELKSIANEIDDLTKAVLDTITLETALKGARQRVEIRTQNNMRLNKASLFALFAVLELASDPERQLSTGEIASKYGVSPHHLAKIMRDLVHEGLVQAVRGVGGGYRFSGNIQRTTLLDIIQMFENLESELDVPHGSPLDVPILEELKSIANEIDDLTKAVLDTITLETALKGARQRVEIRTQNN

pLDDT: mean 88.35, std 11.72, range [50.75, 98.56]

Solvent-accessible surface area (backbone atoms only — not comparable to full-atom values): 15307 Å² total; per-residue (Å²): 66,84,72,57,70,66,32,47,49,46,50,50,52,51,52,58,25,54,75,38,57,87,44,61,45,33,60,60,58,53,17,64,51,58,52,43,57,47,70,66,47,48,56,50,49,51,53,35,36,73,70,46,44,28,40,79,43,81,66,93,84,35,28,34,25,38,56,59,52,48,82,71,42,23,51,37,70,55,33,58,75,62,47,78,70,63,46,64,81,84,62,50,86,79,32,83,49,84,38,38,58,56,56,34,52,49,53,52,29,41,52,48,23,50,52,48,49,52,55,32,56,70,36,20,45,46,56,48,52,52,47,10,55,51,52,47,52,50,50,57,68,73,96,67,86,72,54,69,66,30,48,50,45,50,50,52,51,52,59,26,54,74,39,58,87,42,63,44,34,62,61,58,54,15,64,51,57,53,43,57,47,71,66,47,48,57,50,50,52,53,35,35,74,71,46,44,28,42,78,42,82,66,94,82,33,28,34,26,38,57,58,51,49,82,71,43,23,52,39,70,55,34,58,73,64,46,78,68,64,45,64,83,83,61,50,84,77,34,84,49,85,40,38,58,56,55,34,51,49,51,53,30,41,50,49,21,51,50,46,49,52,55,32,56,69,36,22,46,46,57,50,51,52,47,10,54,51,52,50,52,50,51,58,68,74,98

Foldseek 3Di:
DDADPLLVLLLQVLLVQVLDQVDFDALVRSCVVVVHDSVSVVVSVVLCVVVQQWPWDDDDNTHIHGGDDQVQAFSLNRRVSPDDLQDDPPDDPPPPPPPPVVVVVSVVSRVVSVVVSVVRNVHGSVNVSVVVVVVVVVVVVVD/DDADPLLVLQLQVLLVQVLDQVDFDALVRSCVVVVHDSVSVVVSVVLCVVVQQWPWDDDDNTHIHGGDDQVQAFSLNRRVSPDDLQDDPPDDPPPPPPPPVVVVVSVVSRVVSVVVSVVRNVHGSVNVSVVVVVVVVVVVVVD

Organism: Geobacter metallireducens (strain ATCC 53774 / DSM 7210 / GS-15) (NCBI:txid269799)

Radius of gyration: 23.2 Å; Cα contacts (8 Å, |Δi|>4): 393; chains: 2; bounding box: 32×69×45 Å

Nearest PDB structures (foldseek):
  4cic-assembly1_B  TM=8.617E-01  e=2.221E-08  Thermincola potens JR
  2y75-assembly1_E  TM=8.175E-01  e=1.744E-08  Bacillus subtilis
  3lwf-assembly1_A  TM=7.856E-01  e=2.360E-08  Listeria innocua
  4hf0-assembly1_A  TM=8.114E-01  e=1.447E-07  Escherichia coli K-12
  3k69-assembly1_A-2  TM=6.919E-01  e=2.069E-06  Lactiplantibacillus plantarum

Secondary structure (DSSP, 8-state):
----HHHHHHHHHHHHHHTSTT--B-HHHHHHHHT--HHHHHHHHHHHHHTTSEEEE-STT-EEEE-S-TTT-BHHHHHTTT---S------TT-S---HHHHHHHHHHHHHHHHHHHHHHH-BHHHHHHHHHHHHHHHHHH-/----HHHHHHHHHHHHHHTSTT--B-HHHHHHHHT--HHHHHHHHHHHHHTTSEEEE-STT-EEEE-S-TTT-BHHHHHTTT---S------TT-----HHHHHHHHHHHHHHHHHHHHHHH-BHHHHHHHHHHHHHHHHHH-

InterPro domains:
  IPR000944 Transcription regulator Rrf2 [PF02082] (4-127)
  IPR000944 Transcription regulator Rrf2 [PS51197] (2-130)
  IPR000944 Transcription regulator Rrf2 [PTHR33221] (1-136)
  IPR000944 Transcription regulator Rrf2 [TIGR00738] (1-126)
  IPR030489 Transcription regulator Rrf2-type, conserved site [PS01332] (48-66)
  IPR036388 Winged helix-like DNA-binding domain superfamily [G3DSA:1.10.10.10] (1-137)
  IPR036390 Winged helix DNA-binding domain superfamily [SSF46785] (2-130)